Protein AF-A0A257MV46-F1 (afdb_monomer)

Sequence (179 aa):
MERYAEFDLKDLIAPILFENANCFIQFIHEFADHFHHAKEEDILFRYLEIPGVLTHCNPVPQMLFEHSKAREFVRNMENAIQAKKINELTANAGQYARLLKEHIYKEDNILYPMAERGLSDEAKSSLLKEYIETDNRLNSHAIWLKYEILCIELEQQLNVQKETVAKSGYETRVIHKKG

Nearest PDB structures (foldseek):
  4whe-assembly1_A  TM=4.456E-01  e=2.134E+00  Escherichia coli K-12
  6zvr-assembly1_C  TM=3.669E-01  e=1.810E+00  Nostoc punctiforme
  5xnl-assembly1_q  TM=4.427E-01  e=2.383E+00  Pisum sativum
  3mtt-assembly1_A  TM=3.163E-01  e=5.746E+00  Homo sapiens

Mean predicted aligned error: 8.46 Å

Solvent-accessible surface area (backbone atoms only — not comparable to full-atom values): 10229 Å² total; per-residue (Å²): 141,79,89,76,76,87,66,87,47,72,80,69,45,49,60,56,47,62,75,43,42,65,61,54,51,50,46,42,51,54,48,50,43,65,48,48,43,41,50,39,64,74,43,51,48,58,61,49,68,40,90,72,30,54,78,89,61,77,64,62,69,60,51,55,50,48,53,54,51,45,55,49,28,51,56,49,28,55,52,17,59,77,69,69,34,62,69,53,26,54,51,29,51,52,52,38,54,54,50,50,55,58,46,52,51,41,39,70,72,44,53,51,55,44,48,67,70,32,50,52,74,69,53,50,55,51,50,51,51,53,50,52,53,47,36,61,75,67,40,42,70,60,55,51,53,54,50,55,51,50,50,54,53,51,52,51,53,53,50,54,50,53,53,51,50,66,73,67,66,75,76,81,80,79,81,75,85,80,131

Foldseek 3Di:
DDDDDPDPCLPPVLVVCLVCVVVVLVLCVQPVPVQVVCLCVVFVVVLCPPPQLQDPDDCVVVLVVLSVVLVVLSVQLVVCSVVVPSVSNVVSVVVNVVSVVVNVCCVVPPRVVSSVVRDDPVSVVVSVVVSVVSCVVSVVVVSVVVVVVVVVVSVVVVVVSVVVVVVVPPDDPPPPPDD

pLDDT: mean 84.31, std 19.72, range [28.86, 98.5]

Radius of gyration: 20.43 Å; Cα contacts (8 Å, |Δi|>4): 95; chains: 1; bounding box: 42×47×62 Å

Secondary structure (DSSP, 8-state):
---------HHHHHHHHHHHHHHHHHHIIIIIIIIIIHHIIIIIHHHHTSTTTS-S---HHHHHHHHHHHHHHHHHHHHHHHTT-HHHHHHHHHHHHHHHHHHHHHIIIIIHHHHHHHS-HHHHHHHHHHHHHHHHHTTHHHHHHHHHHHHHHHHHHHHHHHHHHHHTT----------

Structure (mmCIF, N/CA/C/O backbone):
data_AF-A0A257MV46-F1
#
_entry.id   AF-A0A257MV46-F1
#
loop_
_atom_site.group_PDB
_atom_site.id
_atom_site.type_symbol
_atom_site.label_atom_id
_atom_site.label_alt_id
_atom_site.label_comp_id
_atom_site.label_asym_id
_atom_site.label_entity_id
_atom_site.label_seq_id
_atom_site.pdbx_PDB_ins_code
_atom_site.Cartn_x
_atom_site.Cartn_y
_atom_site.Cartn_z
_atom_site.occupancy
_atom_site.B_iso_or_equiv
_atom_site.auth_seq_id
_atom_site.auth_comp_id
_atom_site.auth_asym_id
_atom_site.auth_atom_id
_atom_site.pdbx_PDB_model_num
ATOM 1 N N . MET A 1 1 ? 14.361 -16.631 19.676 1.00 31.27 1 MET A N 1
ATOM 2 C CA . MET A 1 1 ? 14.127 -15.648 20.755 1.00 31.27 1 MET A CA 1
ATOM 3 C C . MET A 1 1 ? 13.142 -14.624 20.213 1.00 31.27 1 MET A C 1
ATOM 5 O O . MET A 1 1 ? 13.524 -13.515 19.887 1.00 31.27 1 MET A O 1
ATOM 9 N N . GLU A 1 2 ? 11.886 -15.029 20.052 1.00 32.69 2 GLU A N 1
ATOM 10 C CA . GLU A 1 2 ? 10.785 -14.139 19.679 1.00 32.69 2 GLU A CA 1
ATOM 11 C C . GLU A 1 2 ? 9.881 -14.070 20.905 1.00 32.69 2 GLU A C 1
ATOM 13 O O . GLU A 1 2 ? 9.255 -15.057 21.286 1.00 32.69 2 GLU A O 1
ATOM 18 N N . ARG A 1 3 ? 9.914 -12.942 21.616 1.00 28.86 3 ARG A N 1
ATOM 19 C CA . ARG A 1 3 ? 9.023 -12.708 22.752 1.00 28.86 3 ARG A CA 1
ATOM 20 C C . ARG A 1 3 ? 7.720 -12.132 22.215 1.00 28.86 3 ARG A C 1
ATOM 22 O O . ARG A 1 3 ? 7.532 -10.922 22.225 1.00 28.86 3 ARG A O 1
ATOM 29 N N . TYR A 1 4 ? 6.827 -13.000 21.759 1.00 34.06 4 TYR A N 1
ATOM 30 C CA . TYR A 1 4 ? 5.419 -12.639 21.671 1.00 34.06 4 TYR A CA 1
ATOM 31 C C . TYR A 1 4 ? 4.846 -12.749 23.080 1.00 34.06 4 TYR A C 1
ATOM 33 O O . TYR A 1 4 ? 4.703 -13.842 23.624 1.00 34.06 4 TYR A O 1
ATOM 41 N N . ALA A 1 5 ? 4.583 -11.607 23.708 1.00 35.69 5 ALA A N 1
ATOM 42 C CA . ALA A 1 5 ? 3.654 -11.591 24.820 1.00 35.69 5 ALA A CA 1
ATOM 43 C C . ALA A 1 5 ? 2.278 -11.921 24.226 1.00 35.69 5 ALA A C 1
ATOM 45 O O . ALA A 1 5 ? 1.753 -11.138 23.434 1.00 35.69 5 ALA A O 1
ATOM 46 N N . GLU A 1 6 ? 1.719 -13.085 24.564 1.00 37.91 6 GLU A N 1
ATOM 47 C CA . GLU A 1 6 ? 0.282 -13.341 24.428 1.00 37.91 6 GLU A CA 1
ATOM 48 C C . GLU A 1 6 ? -0.439 -12.361 25.367 1.00 37.91 6 GLU A C 1
ATOM 50 O O . GLU A 1 6 ? -0.794 -12.688 26.496 1.00 37.91 6 GLU A O 1
ATOM 55 N N . PHE A 1 7 ? -0.578 -11.106 24.938 1.00 41.41 7 PHE A N 1
ATOM 56 C CA . PHE A 1 7 ? -1.592 -10.231 25.493 1.00 41.41 7 PHE A CA 1
ATOM 57 C C . PHE A 1 7 ? -2.922 -10.672 24.882 1.00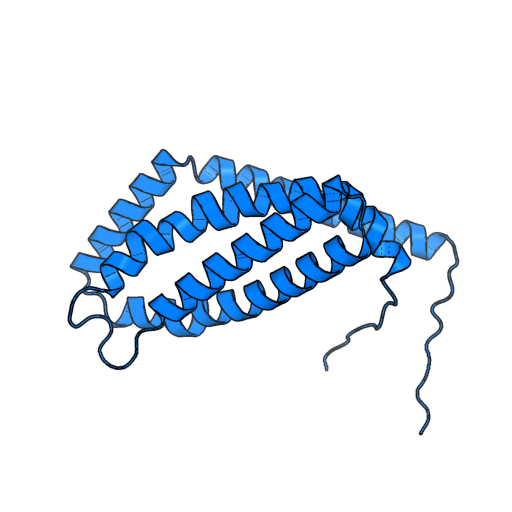 41.41 7 PHE A C 1
ATOM 59 O O . PHE A 1 7 ? -3.086 -10.675 23.660 1.00 41.41 7 PHE A O 1
ATOM 66 N N . ASP A 1 8 ? -3.881 -11.021 25.732 1.00 40.22 8 ASP A N 1
ATOM 67 C CA . ASP A 1 8 ? -5.280 -11.155 25.342 1.00 40.22 8 ASP A CA 1
ATOM 68 C C . ASP A 1 8 ? -5.837 -9.745 25.049 1.00 40.22 8 ASP A C 1
ATOM 70 O O . ASP A 1 8 ? -6.398 -9.068 25.906 1.00 40.22 8 ASP A O 1
ATOM 74 N N . LEU A 1 9 ? -5.536 -9.231 23.849 1.00 46.97 9 LEU A N 1
ATOM 75 C CA . LEU A 1 9 ? -5.794 -7.849 23.408 1.00 46.97 9 LEU A CA 1
ATOM 76 C C . LEU A 1 9 ? -7.215 -7.626 22.886 1.00 46.97 9 LEU A C 1
ATOM 78 O O . LEU A 1 9 ? -7.527 -6.511 22.462 1.00 46.97 9 LEU A O 1
ATOM 82 N N . LYS A 1 10 ? -8.069 -8.657 22.877 1.00 48.09 10 LYS A N 1
ATOM 83 C CA . LYS A 1 10 ? -9.392 -8.563 22.247 1.00 48.09 10 LYS A CA 1
ATOM 84 C C . LYS A 1 10 ? -10.257 -7.462 22.856 1.00 48.09 10 LYS A C 1
ATOM 86 O O . LYS A 1 10 ? -10.886 -6.732 22.098 1.00 48.09 10 LYS A O 1
ATOM 91 N N . ASP A 1 11 ? -10.210 -7.282 24.173 1.00 48.81 11 ASP A N 1
ATOM 92 C CA . ASP A 1 11 ? -11.099 -6.337 24.858 1.00 48.81 11 ASP A CA 1
ATOM 93 C C . ASP A 1 11 ? -10.487 -4.938 25.050 1.00 48.81 11 ASP A C 1
ATOM 95 O O . ASP A 1 11 ? -11.221 -3.959 25.167 1.00 48.81 11 ASP A O 1
ATOM 99 N N . LEU A 1 12 ? -9.153 -4.811 25.030 1.00 52.28 12 LEU A N 1
ATOM 100 C CA . LEU A 1 12 ? -8.459 -3.538 25.279 1.00 52.28 12 LEU A CA 1
ATOM 101 C C . LEU A 1 12 ? -8.094 -2.780 23.989 1.00 52.28 12 LEU A C 1
ATOM 103 O O . LEU A 1 12 ? -8.137 -1.553 23.967 1.00 52.28 12 LEU A O 1
ATOM 107 N N . ILE A 1 13 ? -7.754 -3.486 22.902 1.00 58.91 13 ILE A N 1
ATOM 108 C CA . ILE A 1 13 ? -7.424 -2.846 21.614 1.00 58.91 13 ILE A CA 1
ATOM 109 C C . ILE A 1 13 ? -8.679 -2.499 20.825 1.00 58.91 13 ILE A C 1
ATOM 111 O O . ILE A 1 13 ? -8.672 -1.513 20.099 1.00 58.91 13 ILE A O 1
ATOM 115 N N . ALA A 1 14 ? -9.755 -3.274 20.947 1.00 60.06 14 ALA A N 1
ATOM 116 C CA . ALA A 1 14 ? -10.957 -3.079 20.142 1.00 60.06 14 ALA A CA 1
ATOM 117 C C . ALA A 1 14 ? -11.565 -1.659 20.236 1.00 60.06 14 ALA A C 1
ATOM 119 O O . ALA A 1 14 ? -11.881 -1.106 19.181 1.00 60.06 14 ALA A O 1
ATOM 120 N N . PRO A 1 15 ? -11.680 -1.026 21.422 1.00 64.25 15 PRO A N 1
ATOM 121 C CA . PRO A 1 15 ? -12.155 0.355 21.531 1.00 64.25 15 PRO A CA 1
ATOM 122 C C . PRO A 1 15 ? -11.191 1.365 20.897 1.00 64.25 15 PRO A C 1
ATOM 124 O O . PRO A 1 15 ? -11.622 2.205 20.117 1.00 64.25 15 PRO A O 1
ATOM 127 N N . ILE A 1 16 ? -9.883 1.222 21.143 1.00 67.38 16 ILE A N 1
ATOM 128 C CA . ILE A 1 16 ? -8.838 2.098 20.580 1.00 67.38 16 ILE A CA 1
ATOM 129 C C . ILE A 1 16 ? -8.799 1.979 19.054 1.00 67.38 16 ILE A C 1
ATOM 131 O O . ILE A 1 16 ? -8.693 2.980 18.347 1.00 67.38 16 ILE A O 1
ATOM 135 N N . LEU A 1 17 ? -8.905 0.752 18.540 1.00 68.31 17 LEU A N 1
ATOM 136 C CA . LEU A 1 17 ? -8.990 0.481 17.114 1.00 68.31 17 LEU A CA 1
ATOM 137 C C . LEU A 1 17 ? -10.244 1.127 16.543 1.00 68.31 17 LEU A C 1
ATOM 139 O O . LEU A 1 17 ? -10.140 1.773 15.517 1.00 68.31 17 LEU A O 1
ATOM 143 N N . PHE A 1 18 ? -11.403 0.987 17.187 1.00 73.38 18 PHE A N 1
ATOM 144 C CA . PHE A 1 18 ? -12.648 1.582 16.703 1.00 73.38 18 PHE A CA 1
ATOM 145 C C . PHE A 1 18 ? -12.591 3.118 16.682 1.00 73.38 18 PHE A C 1
ATOM 147 O O . PHE A 1 18 ? -13.001 3.725 15.695 1.00 73.38 18 PHE A O 1
ATOM 154 N N . GLU A 1 19 ? -12.038 3.740 17.725 1.00 81.25 19 GLU A N 1
ATOM 155 C CA . GLU A 1 19 ? -11.857 5.196 17.821 1.00 81.25 19 GLU A CA 1
ATOM 156 C C . GLU A 1 19 ? -10.913 5.739 16.740 1.00 81.25 19 GLU A C 1
ATOM 158 O O . GLU A 1 19 ? -11.174 6.797 16.169 1.00 81.25 19 GLU A O 1
ATOM 163 N N . ASN A 1 20 ? -9.863 4.987 16.402 1.00 84.50 20 ASN A N 1
ATOM 164 C CA . ASN A 1 20 ? -8.842 5.404 15.438 1.00 84.50 20 ASN A CA 1
ATOM 165 C C . ASN A 1 20 ? -9.011 4.781 14.041 1.00 84.50 20 ASN A C 1
ATOM 167 O O . ASN A 1 20 ? -8.240 5.091 13.132 1.00 84.50 20 ASN A O 1
ATOM 171 N N . ALA A 1 21 ? -10.012 3.920 13.827 1.00 87.12 21 ALA A N 1
ATOM 172 C CA . ALA A 1 21 ? -10.165 3.157 12.585 1.00 87.12 21 ALA A CA 1
ATOM 173 C C . ALA A 1 21 ? -10.298 4.068 11.365 1.00 87.12 21 ALA A C 1
ATOM 175 O O . ALA A 1 21 ? -9.729 3.779 10.316 1.00 87.12 21 ALA A O 1
ATOM 176 N N . ASN A 1 22 ? -11.001 5.192 11.516 1.00 90.44 22 ASN A N 1
ATOM 177 C CA . ASN A 1 22 ? -11.146 6.176 10.447 1.00 90.44 22 ASN A CA 1
ATOM 178 C C . ASN A 1 22 ? -9.802 6.808 10.064 1.00 90.44 22 ASN A C 1
ATOM 180 O O . ASN A 1 22 ? -9.540 6.972 8.877 1.00 90.44 22 ASN A O 1
ATOM 184 N N . CYS A 1 23 ? -8.929 7.103 11.033 1.00 90.75 23 CYS A N 1
ATOM 185 C CA . CYS A 1 23 ? -7.589 7.629 10.762 1.00 90.75 23 CYS A CA 1
ATOM 186 C C . CYS A 1 23 ? -6.737 6.606 9.999 1.00 90.75 23 CYS A C 1
ATOM 188 O O . CYS A 1 23 ? -6.072 6.962 9.028 1.00 90.75 23 CYS A O 1
ATOM 190 N N . PHE A 1 24 ? -6.801 5.325 10.382 1.00 89.31 24 PHE A N 1
ATOM 191 C CA . PHE A 1 24 ? -6.102 4.256 9.664 1.00 89.31 24 PHE A CA 1
ATOM 192 C C . PHE A 1 24 ? -6.634 4.062 8.243 1.00 89.31 24 PHE A C 1
ATOM 194 O O . PHE A 1 24 ? -5.850 3.958 7.307 1.00 89.31 24 PHE A O 1
ATOM 201 N N . ILE A 1 25 ? -7.954 4.040 8.059 1.00 94.00 25 ILE A N 1
ATOM 202 C CA . ILE A 1 25 ? -8.566 3.921 6.730 1.00 94.00 25 ILE A CA 1
ATOM 203 C C . ILE A 1 25 ? -8.188 5.117 5.856 1.00 94.00 25 ILE A C 1
ATOM 205 O O . ILE A 1 25 ? -7.834 4.932 4.694 1.00 94.00 25 ILE A O 1
ATOM 209 N N . GLN A 1 26 ? -8.190 6.328 6.415 1.00 94.81 26 GLN A N 1
ATOM 210 C CA . GLN A 1 26 ? -7.757 7.523 5.699 1.00 94.81 26 GLN A CA 1
ATOM 211 C C . GLN A 1 26 ? -6.285 7.428 5.272 1.00 94.81 26 GLN A C 1
ATOM 213 O O . GLN A 1 26 ? -5.978 7.721 4.118 1.00 94.81 26 GLN A O 1
ATOM 218 N N . PHE A 1 27 ? -5.399 6.959 6.157 1.00 94.31 27 PHE A N 1
ATOM 219 C CA . PHE A 1 27 ? -4.005 6.672 5.808 1.00 94.31 27 PHE A CA 1
ATOM 220 C C . PHE A 1 27 ? -3.894 5.689 4.646 1.00 94.31 27 PHE A C 1
ATOM 222 O O . PHE A 1 27 ? -3.148 5.939 3.703 1.00 94.31 27 PHE A O 1
ATOM 229 N N . ILE A 1 28 ? -4.655 4.597 4.678 1.00 94.69 28 ILE A N 1
ATOM 230 C CA . ILE A 1 28 ? -4.604 3.594 3.615 1.00 94.69 28 ILE A CA 1
ATOM 231 C C . ILE A 1 28 ? -5.057 4.196 2.279 1.00 94.69 28 ILE A C 1
ATOM 233 O O . ILE A 1 28 ? -4.372 4.014 1.278 1.00 94.69 28 ILE A O 1
ATOM 237 N N . HIS A 1 29 ? -6.157 4.952 2.260 1.00 94.88 29 HIS A N 1
ATOM 238 C CA . HIS A 1 29 ? -6.648 5.590 1.034 1.00 94.88 29 HIS A CA 1
ATOM 239 C C . HIS A 1 29 ? -5.662 6.599 0.455 1.00 94.88 29 HIS A C 1
ATOM 241 O O . HIS A 1 29 ? -5.386 6.577 -0.741 1.00 94.88 29 HIS A O 1
ATOM 247 N N . GLU A 1 30 ? -5.144 7.503 1.283 1.00 94.31 30 GLU A N 1
ATOM 248 C CA . GLU A 1 30 ? -4.332 8.613 0.786 1.00 94.31 30 GLU A CA 1
ATOM 249 C C . GLU A 1 30 ? -2.868 8.222 0.561 1.00 94.31 30 GLU A C 1
ATOM 251 O O . GLU A 1 30 ? -2.286 8.607 -0.450 1.00 94.31 30 GLU A O 1
ATOM 256 N N . PHE A 1 31 ? -2.262 7.482 1.494 1.00 93.56 31 PHE A N 1
ATOM 257 C CA . PHE A 1 31 ? -0.843 7.137 1.437 1.00 93.56 31 PHE A CA 1
ATOM 258 C C . PHE A 1 31 ? -0.604 5.828 0.689 1.00 93.56 31 PHE A C 1
ATOM 260 O O . PHE A 1 31 ? 0.132 5.813 -0.294 1.00 93.56 31 PHE A O 1
ATOM 267 N N . ALA A 1 32 ? -1.199 4.726 1.151 1.00 93.12 32 ALA A N 1
ATOM 268 C CA . ALA A 1 32 ? -0.899 3.411 0.588 1.00 93.12 32 ALA A CA 1
ATOM 269 C C . ALA A 1 32 ? -1.472 3.269 -0.830 1.00 93.12 32 ALA A C 1
ATOM 271 O O . ALA A 1 32 ? -0.761 2.849 -1.735 1.00 93.12 32 ALA A O 1
ATOM 272 N N . ASP A 1 33 ? -2.724 3.675 -1.047 1.00 93.06 33 ASP A N 1
ATOM 273 C CA . ASP A 1 33 ? -3.385 3.485 -2.337 1.00 93.06 33 ASP A CA 1
ATOM 274 C C . ASP A 1 33 ? -3.129 4.647 -3.306 1.00 93.06 33 ASP A C 1
ATOM 276 O O . ASP A 1 33 ? -2.449 4.482 -4.318 1.00 93.06 33 ASP A O 1
ATOM 280 N N . HIS A 1 34 ? -3.622 5.850 -2.999 1.00 91.81 34 HIS A N 1
ATOM 281 C CA . HIS A 1 34 ? -3.562 6.967 -3.947 1.00 91.81 34 HIS A CA 1
ATOM 282 C C . HIS A 1 34 ? -2.139 7.462 -4.239 1.00 91.81 34 HIS A C 1
ATOM 284 O O . HIS A 1 34 ? -1.878 7.967 -5.331 1.00 91.81 34 HIS A O 1
ATOM 290 N N . PHE A 1 35 ? -1.228 7.348 -3.272 1.00 92.50 35 PHE A N 1
ATOM 291 C CA . PHE A 1 35 ? 0.146 7.813 -3.416 1.00 92.50 35 PHE A CA 1
ATOM 292 C C . PHE A 1 35 ? 1.121 6.683 -3.767 1.00 92.50 35 PHE A C 1
ATOM 294 O O . PHE A 1 35 ? 1.784 6.756 -4.801 1.00 92.50 35 PHE A O 1
ATOM 301 N N . HIS A 1 36 ? 1.223 5.644 -2.937 1.00 93.44 36 HIS A N 1
ATOM 302 C CA . HIS A 1 36 ? 2.215 4.585 -3.116 1.00 93.44 36 HIS A CA 1
ATOM 303 C C . HIS A 1 36 ? 1.855 3.629 -4.266 1.00 93.44 36 HIS A C 1
ATOM 305 O O . HIS A 1 36 ? 2.623 3.559 -5.229 1.00 93.44 36 HIS A O 1
ATOM 311 N N . HIS A 1 37 ? 0.677 2.988 -4.253 1.00 94.69 37 HIS A N 1
ATOM 312 C CA . HIS A 1 37 ? 0.286 2.089 -5.348 1.00 94.69 37 HIS A CA 1
ATOM 313 C C . HIS A 1 37 ? 0.183 2.816 -6.693 1.00 94.69 37 HIS A C 1
ATOM 315 O O . HIS A 1 37 ? 0.472 2.208 -7.713 1.00 94.69 37 HIS A O 1
ATOM 321 N N . ALA A 1 38 ? -0.162 4.110 -6.740 1.00 91.94 38 ALA A N 1
ATOM 322 C CA . ALA A 1 38 ? -0.146 4.864 -8.000 1.00 91.94 38 ALA A CA 1
ATOM 323 C C . ALA A 1 38 ? 1.253 4.898 -8.645 1.00 91.94 38 ALA A C 1
ATOM 325 O O . ALA A 1 38 ? 1.387 4.758 -9.859 1.00 91.94 38 ALA A O 1
ATOM 326 N N . LYS A 1 39 ? 2.325 5.031 -7.851 1.00 95.44 39 LYS A N 1
ATOM 327 C CA . LYS A 1 39 ? 3.701 4.971 -8.376 1.00 95.44 39 LYS A CA 1
ATOM 328 C C . LYS A 1 39 ? 4.046 3.573 -8.879 1.00 95.44 39 LYS A C 1
ATOM 330 O O . LYS A 1 39 ? 4.755 3.436 -9.873 1.00 95.44 39 LYS A O 1
ATOM 335 N N . GLU A 1 40 ? 3.541 2.538 -8.227 1.00 97.38 40 GLU A N 1
ATOM 336 C CA . GLU A 1 40 ? 3.777 1.171 -8.673 1.00 97.38 40 GLU A CA 1
ATOM 337 C C . GLU A 1 40 ? 2.955 0.804 -9.913 1.00 97.38 40 GLU A C 1
ATOM 339 O O . GLU A 1 40 ? 3.525 0.471 -10.950 1.00 97.38 40 GLU A O 1
ATOM 344 N N . GLU A 1 41 ? 1.629 0.908 -9.833 1.00 97.56 41 GLU A N 1
ATOM 345 C CA . GLU A 1 41 ? 0.686 0.486 -10.869 1.00 97.56 41 GLU A CA 1
ATOM 346 C C . GLU A 1 41 ? 0.793 1.339 -12.140 1.00 97.56 41 GLU A C 1
ATOM 348 O O . GLU A 1 41 ? 0.878 0.785 -13.237 1.00 97.56 41 GLU A O 1
ATOM 353 N N . ASP A 1 42 ? 0.848 2.671 -12.018 1.00 95.88 42 ASP A N 1
ATOM 354 C CA . ASP A 1 42 ? 0.815 3.557 -13.191 1.00 95.88 42 ASP A CA 1
ATOM 355 C C . ASP A 1 42 ? 2.196 3.731 -13.840 1.00 95.88 42 ASP A C 1
ATOM 357 O O . ASP A 1 42 ? 2.302 4.105 -15.018 1.00 95.88 42 ASP A O 1
ATOM 361 N N . ILE A 1 43 ? 3.273 3.495 -13.082 1.00 97.81 43 ILE A N 1
ATOM 362 C CA . ILE A 1 43 ? 4.645 3.782 -13.512 1.00 97.81 43 ILE A CA 1
ATOM 363 C C . ILE A 1 43 ? 5.496 2.516 -13.479 1.00 97.81 43 ILE A C 1
ATOM 365 O O . ILE A 1 43 ? 5.802 1.991 -14.549 1.00 97.81 43 ILE A O 1
ATOM 369 N N . LEU A 1 44 ? 5.881 2.001 -12.306 1.00 98.12 44 LEU A N 1
ATOM 370 C CA . LEU A 1 44 ? 6.834 0.885 -12.213 1.00 98.12 44 LEU A CA 1
ATOM 371 C C . LEU A 1 44 ? 6.398 -0.330 -13.034 1.00 98.12 44 LEU A C 1
ATOM 373 O O . LEU A 1 44 ? 7.186 -0.851 -13.821 1.00 98.12 44 LEU A O 1
ATOM 377 N N . PHE A 1 45 ? 5.150 -0.771 -12.883 1.00 98.06 45 PHE A N 1
ATOM 378 C CA . PHE A 1 45 ? 4.650 -1.982 -13.528 1.00 98.06 45 PHE A CA 1
ATOM 379 C C . PHE A 1 45 ? 4.662 -1.850 -15.050 1.00 98.06 45 PHE A C 1
ATOM 381 O O . PHE A 1 45 ? 5.092 -2.776 -15.732 1.00 98.06 45 PHE A O 1
ATOM 388 N N . ARG A 1 46 ? 4.351 -0.667 -15.585 1.00 96.81 46 ARG A N 1
ATOM 389 C CA . ARG A 1 46 ? 4.467 -0.377 -17.021 1.00 96.81 46 ARG A CA 1
ATOM 390 C C . ARG A 1 46 ? 5.908 -0.504 -17.533 1.00 96.81 46 ARG A C 1
ATOM 392 O O . ARG A 1 46 ? 6.115 -0.999 -18.638 1.00 96.81 46 ARG A O 1
ATOM 399 N N . TYR A 1 47 ? 6.908 -0.096 -16.748 1.00 97.81 47 TYR A N 1
ATOM 400 C CA . TYR A 1 47 ? 8.320 -0.318 -17.093 1.00 97.81 47 TYR A CA 1
ATOM 401 C C . TYR A 1 47 ? 8.718 -1.796 -16.989 1.00 97.81 47 TYR A C 1
ATOM 403 O O . TYR A 1 47 ? 9.499 -2.284 -17.806 1.00 97.81 47 TYR A O 1
ATOM 411 N N . LEU A 1 48 ? 8.174 -2.524 -16.014 1.00 97.06 48 LEU A N 1
ATOM 412 C CA . LEU A 1 48 ? 8.434 -3.954 -15.833 1.00 97.06 48 LEU A CA 1
ATOM 413 C C . LEU A 1 48 ? 7.807 -4.834 -16.922 1.00 97.06 48 LEU A C 1
ATOM 415 O O . LEU A 1 48 ? 8.326 -5.910 -17.216 1.00 97.06 48 LEU A O 1
ATOM 419 N N . GLU A 1 49 ? 6.724 -4.378 -17.545 1.00 94.50 49 GLU A N 1
ATOM 420 C CA . GLU A 1 49 ? 6.054 -5.072 -18.649 1.00 94.50 49 GLU A CA 1
ATOM 421 C C . GLU A 1 49 ? 6.784 -4.948 -19.997 1.00 94.50 49 GLU A C 1
ATOM 423 O O . GLU A 1 49 ? 6.429 -5.638 -20.957 1.00 94.50 49 GLU A O 1
ATOM 428 N N . ILE A 1 50 ? 7.829 -4.115 -20.089 1.00 94.44 50 ILE A N 1
ATOM 429 C CA . ILE A 1 50 ? 8.640 -3.996 -21.304 1.00 94.44 50 ILE A CA 1
ATOM 430 C C . ILE A 1 50 ? 9.273 -5.365 -21.637 1.00 94.44 50 ILE A C 1
ATOM 432 O O . ILE A 1 50 ? 9.905 -5.987 -20.771 1.00 94.44 50 ILE A O 1
ATOM 436 N N . PRO A 1 51 ? 9.164 -5.848 -22.894 1.00 92.75 51 PRO A N 1
ATOM 437 C CA . PRO A 1 51 ? 9.747 -7.124 -23.292 1.00 92.75 51 PRO A CA 1
ATOM 438 C C . PRO A 1 51 ? 11.241 -7.204 -22.970 1.00 92.75 51 PRO A C 1
ATOM 440 O O . PRO A 1 51 ? 12.028 -6.364 -23.400 1.00 92.75 51 PRO A O 1
ATOM 443 N N . GLY A 1 52 ? 11.631 -8.245 -22.236 1.00 91.06 52 GLY A N 1
ATOM 444 C CA . GLY A 1 52 ? 13.022 -8.480 -21.846 1.00 91.06 52 GLY A CA 1
ATOM 445 C C . GLY A 1 52 ? 13.417 -7.945 -20.467 1.00 91.06 52 GLY A C 1
ATOM 446 O O . GLY A 1 52 ? 14.503 -8.288 -20.013 1.00 91.06 52 GLY A O 1
ATOM 447 N N . VAL A 1 53 ? 12.554 -7.190 -19.772 1.00 93.50 53 VAL A N 1
ATOM 448 C CA . VAL A 1 53 ? 12.813 -6.758 -18.382 1.00 93.50 53 VAL A CA 1
ATOM 449 C C . VAL A 1 53 ? 12.568 -7.908 -17.401 1.00 93.50 53 VAL A C 1
ATOM 451 O O . VAL A 1 53 ? 13.443 -8.267 -16.614 1.00 93.50 53 VAL A O 1
ATOM 454 N N . LEU A 1 54 ? 11.396 -8.543 -17.482 1.00 93.31 54 LEU A N 1
ATOM 455 C CA . LEU A 1 54 ? 11.024 -9.705 -16.670 1.00 93.31 54 LEU A CA 1
ATOM 456 C C . LEU A 1 54 ? 11.123 -10.996 -17.503 1.00 93.31 54 LEU A C 1
ATOM 458 O O . LEU A 1 54 ? 10.171 -11.401 -18.165 1.00 93.31 54 LEU A O 1
ATOM 462 N N . THR A 1 55 ? 12.293 -11.642 -17.508 1.00 80.50 55 THR A N 1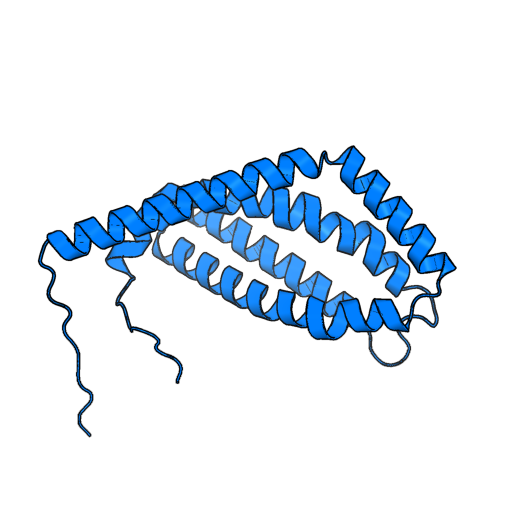
ATOM 463 C CA . THR A 1 55 ? 12.598 -12.755 -18.437 1.00 80.50 55 THR A CA 1
ATOM 464 C C . THR A 1 55 ? 12.251 -14.157 -17.929 1.00 80.50 55 THR A C 1
ATOM 466 O O . THR A 1 55 ? 11.989 -15.044 -18.738 1.00 80.50 55 THR A O 1
ATOM 469 N N . HIS A 1 56 ? 12.256 -14.386 -16.612 1.00 79.38 56 HIS A N 1
ATOM 470 C CA . HIS A 1 56 ? 12.073 -15.725 -16.022 1.00 79.38 56 HIS A CA 1
ATOM 471 C C . HIS A 1 56 ? 10.760 -15.893 -15.256 1.00 79.38 56 HIS A C 1
ATOM 473 O O . HIS A 1 56 ? 10.156 -16.963 -15.279 1.00 79.38 56 HIS A O 1
ATOM 479 N N . CYS A 1 57 ? 10.320 -14.848 -14.565 1.00 88.50 57 CYS A N 1
ATOM 480 C CA . CYS A 1 57 ? 9.065 -14.814 -13.832 1.00 88.50 57 CYS A CA 1
ATOM 481 C C . CYS A 1 57 ? 8.512 -13.389 -13.852 1.00 88.50 57 CYS A C 1
ATOM 483 O O . CYS A 1 57 ? 9.265 -12.433 -14.033 1.00 88.50 57 CYS A O 1
ATOM 485 N N . ASN A 1 58 ? 7.198 -13.258 -13.674 1.00 93.69 58 ASN A N 1
ATOM 486 C CA . ASN A 1 58 ? 6.530 -11.966 -13.600 1.00 93.69 58 ASN A CA 1
ATOM 487 C C . ASN A 1 58 ? 5.745 -11.860 -12.279 1.00 93.69 58 ASN A C 1
ATOM 489 O O . ASN A 1 58 ? 4.713 -12.522 -12.154 1.00 93.69 58 ASN A O 1
ATOM 493 N N . PRO A 1 59 ? 6.220 -11.069 -11.296 1.00 95.44 59 PRO A N 1
ATOM 494 C CA . PRO A 1 59 ? 5.512 -10.874 -10.033 1.00 95.44 59 PRO A CA 1
ATOM 495 C C . PRO A 1 59 ? 4.328 -9.896 -10.137 1.00 95.44 59 PRO A C 1
ATOM 497 O O . PRO A 1 59 ? 3.463 -9.930 -9.266 1.00 95.44 59 PRO A O 1
ATOM 500 N N . VAL A 1 60 ? 4.242 -9.066 -11.187 1.00 97.25 60 VAL A N 1
ATOM 501 C CA . VAL A 1 60 ? 3.252 -7.975 -11.308 1.00 97.25 60 VAL A CA 1
ATOM 502 C C . VAL A 1 60 ? 1.799 -8.448 -11.132 1.00 97.25 60 VAL A C 1
ATOM 504 O O . VAL A 1 60 ? 1.083 -7.833 -10.341 1.00 97.25 60 VAL A O 1
ATOM 507 N N . PRO A 1 61 ? 1.336 -9.562 -11.744 1.00 97.50 61 PRO A N 1
ATOM 508 C CA . PRO A 1 61 ? -0.035 -10.032 -11.535 1.00 97.50 61 PRO A CA 1
ATOM 509 C C . PRO A 1 61 ? -0.354 -10.374 -10.074 1.00 97.50 61 PRO A C 1
ATOM 511 O O . PRO A 1 61 ? -1.475 -10.152 -9.621 1.00 97.50 61 PRO A O 1
ATOM 514 N N . GLN A 1 62 ? 0.625 -10.901 -9.327 1.00 97.69 62 GLN A N 1
ATOM 515 C CA . GLN A 1 62 ? 0.456 -11.192 -7.903 1.00 97.69 62 GLN A CA 1
ATOM 516 C C . GLN A 1 62 ? 0.388 -9.897 -7.085 1.00 97.69 62 GLN A C 1
ATOM 518 O O . GLN A 1 62 ? -0.455 -9.805 -6.197 1.00 97.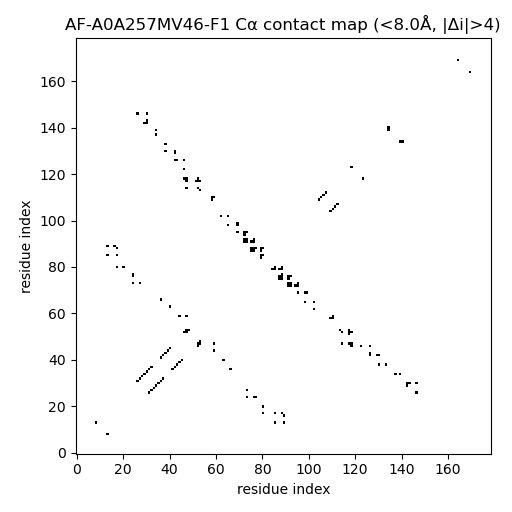69 62 GLN A O 1
ATOM 523 N N . MET A 1 63 ? 1.221 -8.900 -7.403 1.00 98.25 63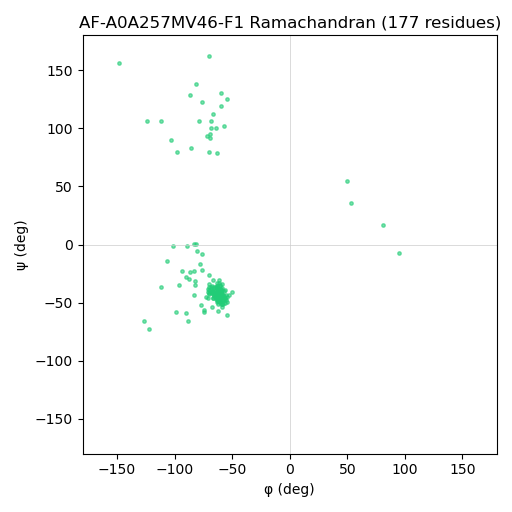 MET A N 1
ATOM 524 C CA . MET A 1 63 ? 1.193 -7.594 -6.729 1.00 98.25 63 MET A CA 1
ATOM 525 C C . MET A 1 63 ? -0.170 -6.913 -6.914 1.00 98.25 63 MET A C 1
ATOM 527 O O . MET A 1 63 ? -0.834 -6.579 -5.938 1.00 98.25 63 MET A O 1
ATOM 531 N N . LEU A 1 64 ? -0.668 -6.849 -8.155 1.00 98.38 64 LEU A N 1
ATOM 532 C CA . LEU A 1 64 ? -1.987 -6.285 -8.478 1.00 98.38 64 LEU A CA 1
ATOM 533 C C . LEU A 1 64 ? -3.147 -7.027 -7.797 1.00 98.38 64 LEU A C 1
ATOM 535 O O . LEU A 1 64 ? -4.127 -6.412 -7.353 1.00 98.38 64 LEU A O 1
ATOM 539 N N . PHE A 1 65 ? -3.054 -8.357 -7.709 1.00 98.50 65 PHE A N 1
ATOM 540 C CA . PHE A 1 65 ? -4.026 -9.155 -6.966 1.00 98.50 65 PHE A CA 1
ATOM 541 C C . PHE A 1 65 ? -4.041 -8.757 -5.487 1.00 98.50 65 PHE A C 1
ATOM 543 O O . PHE A 1 65 ? -5.115 -8.565 -4.914 1.00 98.50 65 PHE A O 1
ATOM 550 N N . GLU A 1 66 ? -2.869 -8.589 -4.877 1.00 98.50 66 GLU A N 1
ATOM 551 C CA . GLU A 1 66 ? -2.737 -8.203 -3.473 1.00 98.50 66 GLU A CA 1
ATOM 552 C C . GLU A 1 66 ? -3.214 -6.774 -3.217 1.00 98.50 66 GLU A C 1
ATOM 554 O O . GLU A 1 66 ? -3.965 -6.582 -2.263 1.00 98.50 66 GLU A O 1
ATOM 559 N N . HIS A 1 67 ? -2.930 -5.811 -4.101 1.00 98.38 67 HIS A N 1
ATOM 560 C CA . HIS A 1 67 ? -3.498 -4.456 -4.010 1.00 98.38 67 HIS A CA 1
ATOM 561 C C . HIS A 1 67 ? -5.031 -4.507 -4.030 1.00 98.38 67 HIS A C 1
ATOM 563 O O . HIS A 1 67 ? -5.714 -3.909 -3.194 1.00 98.38 67 HIS A O 1
ATOM 569 N N . SER A 1 68 ? -5.604 -5.300 -4.940 1.00 98.38 68 SER A N 1
ATOM 570 C CA . SER A 1 68 ? -7.057 -5.482 -5.041 1.00 98.38 68 SER A CA 1
ATOM 571 C C . SER A 1 68 ? -7.654 -6.112 -3.776 1.00 98.38 68 SER A C 1
ATOM 573 O O . SER A 1 68 ? -8.714 -5.684 -3.305 1.00 98.38 68 SER A O 1
ATOM 575 N N . LYS A 1 69 ? -6.958 -7.097 -3.195 1.00 98.44 69 LYS A N 1
ATOM 576 C CA . LYS A 1 69 ? -7.324 -7.753 -1.932 1.00 98.44 69 LYS A CA 1
ATOM 577 C C . LYS A 1 69 ? -7.211 -6.800 -0.738 1.00 98.44 69 LYS A C 1
ATOM 579 O O . LYS A 1 69 ? -8.085 -6.802 0.127 1.00 98.44 69 LYS A O 1
ATOM 584 N N . ALA A 1 70 ? -6.183 -5.956 -0.705 1.00 97.88 70 ALA A N 1
ATOM 585 C CA . ALA A 1 70 ? -5.996 -4.926 0.311 1.00 97.88 70 ALA A CA 1
ATOM 586 C C . ALA A 1 70 ? -7.162 -3.924 0.285 1.00 97.88 70 ALA A C 1
ATOM 588 O O . ALA A 1 70 ? -7.805 -3.704 1.313 1.00 97.88 70 ALA A O 1
ATOM 589 N N . ARG A 1 71 ? -7.531 -3.424 -0.906 1.00 98.31 71 ARG A N 1
ATOM 590 C CA . ARG A 1 71 ? -8.703 -2.550 -1.108 1.00 98.31 71 ARG A CA 1
ATOM 591 C C . ARG A 1 71 ? -10.016 -3.212 -0.671 1.00 98.31 71 ARG A C 1
ATOM 593 O O . ARG A 1 71 ? -10.915 -2.536 -0.176 1.00 98.31 71 ARG A O 1
ATOM 600 N N . GLU A 1 72 ? -10.156 -4.529 -0.839 1.00 98.44 72 GLU A N 1
ATOM 601 C CA . GLU A 1 72 ? -11.318 -5.284 -0.342 1.00 98.44 72 GLU A CA 1
ATOM 602 C C . GLU A 1 72 ? -11.408 -5.254 1.188 1.00 98.44 72 GLU A C 1
ATOM 604 O O . GLU A 1 72 ? -12.475 -4.957 1.727 1.00 98.44 72 GLU A O 1
ATOM 609 N N . PHE A 1 73 ? -10.298 -5.498 1.891 1.00 98.06 73 PHE A N 1
ATOM 610 C CA . PHE A 1 73 ? -10.280 -5.414 3.352 1.00 98.06 73 PHE A CA 1
ATOM 611 C C . PHE A 1 73 ? -10.618 -4.007 3.849 1.00 98.06 73 PHE A C 1
ATOM 613 O O . PHE A 1 73 ? -11.377 -3.885 4.807 1.00 98.06 73 PHE A O 1
ATOM 620 N N . VAL A 1 74 ? -10.133 -2.958 3.177 1.00 97.31 74 VAL A N 1
ATOM 621 C CA . VAL A 1 74 ? -10.467 -1.562 3.512 1.00 97.31 74 VAL A CA 1
ATOM 622 C C . VAL A 1 74 ? -11.968 -1.310 3.404 1.00 97.31 74 VAL A C 1
ATOM 624 O O . VAL A 1 74 ? -12.575 -0.882 4.384 1.00 97.31 74 VAL A O 1
ATOM 627 N N . ARG A 1 75 ? -12.598 -1.680 2.280 1.00 98.31 75 ARG A N 1
ATOM 628 C CA . ARG A 1 75 ? -14.059 -1.553 2.112 1.00 98.31 75 ARG A CA 1
ATOM 629 C C . ARG A 1 75 ? -14.836 -2.304 3.192 1.00 98.31 75 ARG A C 1
ATOM 631 O O . ARG A 1 75 ? -15.848 -1.825 3.699 1.00 98.31 75 ARG A O 1
ATOM 638 N N . ASN A 1 76 ? -14.368 -3.490 3.570 1.00 97.69 76 ASN A N 1
ATOM 639 C CA . ASN A 1 76 ? -15.001 -4.262 4.634 1.00 97.69 76 ASN A CA 1
ATOM 640 C C . ASN A 1 76 ? -14.836 -3.598 6.011 1.00 97.69 76 ASN A C 1
ATOM 642 O O . ASN A 1 76 ? -15.775 -3.631 6.806 1.00 97.69 76 ASN A O 1
ATOM 646 N N . MET A 1 77 ? -13.687 -2.971 6.294 1.00 95.75 77 MET A N 1
ATOM 647 C CA . MET A 1 77 ? -13.489 -2.185 7.518 1.00 95.75 77 MET A CA 1
ATOM 648 C C . MET A 1 77 ? -14.435 -0.980 7.570 1.00 95.75 77 MET A C 1
ATOM 650 O O . MET A 1 77 ? -15.072 -0.763 8.599 1.00 95.75 77 MET A O 1
ATOM 654 N N . GLU A 1 78 ? -14.599 -0.248 6.466 1.00 96.50 78 GLU A N 1
ATOM 655 C CA . GLU A 1 78 ? -15.545 0.877 6.369 1.00 96.50 78 GLU A CA 1
ATOM 656 C C . GLU A 1 78 ? -16.984 0.436 6.668 1.00 96.50 78 GLU A C 1
ATOM 658 O O . GLU A 1 78 ? -17.671 1.035 7.501 1.00 96.50 78 GLU A O 1
ATOM 663 N N . ASN A 1 79 ? -17.421 -0.664 6.049 1.00 97.00 79 ASN A N 1
ATOM 664 C CA . ASN A 1 79 ? -18.743 -1.243 6.290 1.00 97.00 79 ASN A CA 1
ATOM 665 C C . ASN A 1 79 ? -18.916 -1.681 7.754 1.00 97.00 79 ASN A C 1
ATOM 667 O O . ASN A 1 79 ? -19.971 -1.459 8.355 1.00 97.00 79 ASN A O 1
ATOM 671 N N . ALA A 1 80 ? -17.882 -2.279 8.351 1.00 93.94 80 ALA A N 1
ATOM 672 C CA . ALA A 1 80 ? -17.908 -2.711 9.743 1.00 93.94 80 ALA A CA 1
ATOM 673 C C . ALA A 1 80 ? -18.011 -1.528 10.721 1.00 93.94 80 ALA A C 1
ATOM 675 O O . ALA A 1 80 ? -18.731 -1.634 11.716 1.00 93.94 80 ALA A O 1
ATOM 676 N N . ILE A 1 81 ? -17.362 -0.394 10.433 1.00 92.62 81 ILE A N 1
ATOM 677 C CA . ILE A 1 81 ? -17.494 0.842 11.223 1.00 92.62 81 ILE A CA 1
ATOM 678 C C . ILE A 1 81 ? -18.934 1.352 11.175 1.00 92.62 81 ILE A C 1
ATO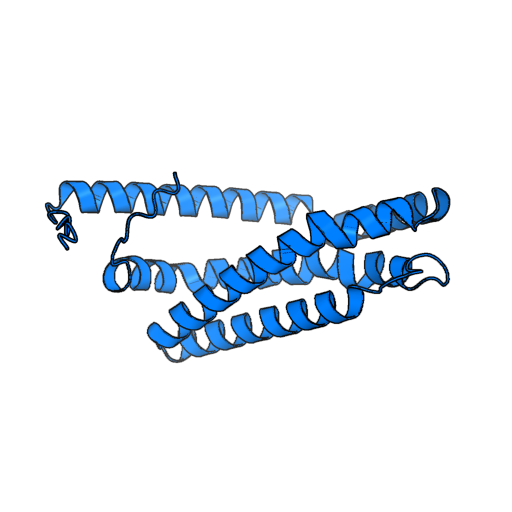M 680 O O . ILE A 1 81 ? -19.541 1.570 12.226 1.00 92.62 81 ILE A O 1
ATOM 684 N N . GLN A 1 82 ? -19.508 1.481 9.974 1.00 93.62 82 GLN A N 1
ATOM 685 C CA . GLN A 1 82 ? -20.884 1.959 9.792 1.00 93.62 82 GLN A CA 1
ATOM 686 C C . GLN A 1 82 ? -21.899 1.060 10.510 1.00 93.62 82 GLN A C 1
ATOM 688 O O . GLN A 1 82 ? -22.818 1.545 11.171 1.00 93.62 82 GLN A O 1
ATOM 693 N N . ALA A 1 83 ? -21.697 -0.257 10.437 1.00 94.69 83 ALA A N 1
ATOM 694 C CA . ALA A 1 83 ? -22.542 -1.247 11.094 1.00 94.69 83 ALA A CA 1
ATOM 695 C C . ALA A 1 83 ? -22.211 -1.465 12.587 1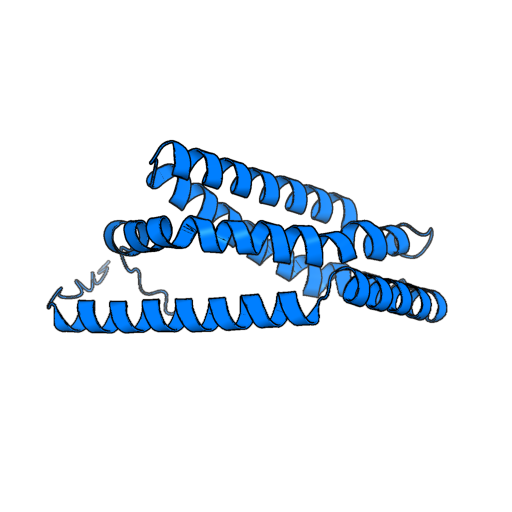.00 94.69 83 ALA A C 1
ATOM 697 O O . ALA A 1 83 ? -22.859 -2.289 13.232 1.00 94.69 83 ALA A O 1
ATOM 698 N N . LYS A 1 84 ? -21.215 -0.756 13.146 1.00 90.12 84 LYS A N 1
ATOM 699 C CA . LYS A 1 84 ? -20.709 -0.916 14.526 1.00 90.12 84 LYS A CA 1
ATOM 700 C C . LYS A 1 84 ? -20.321 -2.361 14.875 1.00 90.12 84 LYS A C 1
ATOM 702 O O . LYS A 1 84 ? -20.504 -2.823 16.001 1.00 90.12 84 LYS A O 1
ATOM 707 N N . LYS A 1 85 ? -19.769 -3.091 13.906 1.00 90.56 85 LYS A N 1
ATOM 708 C CA . LYS A 1 85 ? -19.369 -4.495 14.038 1.00 90.56 85 LYS A CA 1
ATOM 709 C C . LYS A 1 85 ? -17.877 -4.621 14.331 1.00 90.56 85 LYS A C 1
ATOM 711 O O . LYS A 1 85 ? -17.078 -4.943 13.456 1.00 90.56 85 LYS A O 1
ATOM 716 N N . ILE A 1 86 ? -17.514 -4.413 15.592 1.00 86.12 86 ILE A N 1
ATOM 717 C CA . ILE A 1 86 ? -16.120 -4.427 16.067 1.00 86.12 86 ILE A CA 1
ATOM 718 C C . ILE A 1 86 ? -15.377 -5.712 15.670 1.00 86.12 86 ILE A C 1
ATOM 720 O O . ILE A 1 86 ? -14.261 -5.641 15.170 1.00 86.12 86 ILE A O 1
ATOM 724 N N . ASN A 1 87 ? -16.004 -6.884 15.807 1.00 87.75 87 ASN A N 1
ATOM 725 C CA . ASN A 1 87 ? -15.363 -8.153 15.446 1.00 87.75 87 ASN A CA 1
ATOM 726 C C . ASN A 1 87 ? -15.009 -8.237 13.951 1.00 87.75 87 ASN A C 1
ATOM 728 O O . ASN A 1 87 ? -13.949 -8.751 13.603 1.00 87.75 87 ASN A O 1
ATOM 732 N N . GLU A 1 88 ? -15.876 -7.724 13.070 1.00 91.94 88 GLU A N 1
ATOM 733 C CA . GLU A 1 88 ? -15.609 -7.680 11.627 1.00 91.94 88 GLU A CA 1
ATOM 734 C C . GLU A 1 88 ? -14.512 -6.656 11.309 1.00 91.94 88 GLU A C 1
ATOM 736 O O . GLU A 1 88 ? -13.629 -6.943 10.500 1.00 91.94 88 GLU A O 1
ATOM 741 N N . LEU A 1 89 ? -14.512 -5.504 11.987 1.00 89.88 89 LEU A N 1
ATOM 742 C CA . LEU A 1 89 ? -13.460 -4.496 11.862 1.00 89.88 89 LEU A CA 1
ATOM 743 C C . LEU A 1 89 ? -12.090 -5.077 12.240 1.00 89.88 89 LEU A C 1
ATOM 745 O O . LEU A 1 89 ? -11.163 -5.032 11.436 1.00 89.88 89 LEU A O 1
ATOM 749 N N . THR A 1 90 ? -11.967 -5.676 13.428 1.00 87.88 90 THR A N 1
ATOM 750 C CA . THR A 1 90 ? -10.706 -6.260 13.906 1.00 87.88 90 THR A CA 1
ATOM 751 C C . THR A 1 90 ? -10.236 -7.410 13.017 1.00 87.88 90 THR A C 1
ATOM 753 O O . THR A 1 90 ? -9.042 -7.516 12.737 1.00 87.88 90 THR A O 1
ATOM 756 N N . ALA A 1 91 ? -11.153 -8.254 12.531 1.00 90.19 91 ALA A N 1
ATOM 757 C CA . ALA A 1 91 ? -10.806 -9.340 11.620 1.00 90.19 91 ALA A CA 1
ATOM 758 C C . ALA A 1 91 ? -10.245 -8.816 10.288 1.00 90.19 91 ALA A C 1
ATOM 760 O O . ALA A 1 91 ? -9.189 -9.275 9.854 1.00 90.19 91 ALA A O 1
ATOM 761 N N . ASN A 1 92 ? -10.902 -7.835 9.658 1.00 95.56 92 ASN A N 1
ATOM 762 C CA . ASN A 1 92 ? -10.418 -7.258 8.400 1.00 95.56 92 ASN A CA 1
ATOM 763 C C . ASN A 1 92 ? -9.103 -6.489 8.591 1.00 95.56 92 ASN A C 1
ATOM 765 O O . ASN A 1 92 ? -8.198 -6.653 7.777 1.00 95.56 92 ASN A O 1
ATOM 769 N N . ALA A 1 93 ? -8.952 -5.734 9.684 1.00 92.44 93 ALA A N 1
ATOM 770 C CA . ALA A 1 93 ? -7.707 -5.037 10.008 1.00 92.44 93 ALA A CA 1
ATOM 771 C C . ALA A 1 93 ? -6.530 -6.011 10.192 1.00 92.44 93 ALA A C 1
ATOM 773 O O . ALA A 1 93 ? -5.447 -5.790 9.653 1.00 92.44 93 ALA A O 1
ATOM 774 N N . GLY A 1 94 ? -6.744 -7.126 10.900 1.00 91.25 94 GLY A N 1
ATOM 775 C CA . GLY A 1 94 ? -5.721 -8.157 11.082 1.00 91.25 94 GLY A CA 1
ATOM 776 C C . GLY A 1 94 ? -5.316 -8.832 9.769 1.00 91.25 94 GLY A C 1
ATOM 777 O O . GLY A 1 94 ? -4.128 -9.035 9.516 1.00 91.25 94 GLY A O 1
ATOM 778 N N . GLN A 1 95 ? -6.291 -9.135 8.907 1.00 95.81 95 GLN A N 1
ATOM 779 C CA . GLN A 1 95 ? -6.032 -9.727 7.592 1.00 95.81 95 GLN A CA 1
ATOM 780 C C . GLN A 1 95 ? -5.317 -8.750 6.652 1.00 95.81 95 GLN A C 1
ATOM 782 O O . GLN A 1 95 ? -4.377 -9.154 5.969 1.00 95.81 95 GLN A O 1
ATOM 787 N N . TYR A 1 96 ? -5.704 -7.472 6.666 1.00 96.62 96 TYR A N 1
ATOM 788 C CA . TYR A 1 96 ? -5.014 -6.404 5.946 1.00 96.62 96 TYR A CA 1
ATOM 789 C C . TYR A 1 96 ? -3.552 -6.286 6.393 1.00 96.62 96 TYR A C 1
ATOM 791 O O . TYR A 1 96 ? -2.648 -6.340 5.564 1.00 96.62 96 TYR A O 1
ATOM 799 N N . ALA A 1 97 ? -3.301 -6.205 7.704 1.00 93.50 97 ALA A N 1
ATOM 800 C CA . ALA A 1 97 ? -1.948 -6.078 8.245 1.00 93.50 97 ALA A CA 1
ATOM 801 C C . ALA A 1 97 ? -1.063 -7.284 7.892 1.00 93.50 97 ALA A C 1
ATOM 803 O O . ALA A 1 97 ? 0.113 -7.126 7.560 1.00 93.50 97 ALA A O 1
ATOM 804 N N . ARG A 1 98 ? -1.629 -8.498 7.935 1.00 95.44 98 ARG A N 1
ATOM 805 C CA . ARG A 1 98 ? -0.923 -9.711 7.516 1.00 95.44 98 ARG A CA 1
ATOM 806 C C . ARG A 1 98 ? -0.568 -9.669 6.031 1.00 95.44 98 ARG A C 1
ATOM 808 O O . ARG A 1 98 ? 0.584 -9.933 5.695 1.00 95.44 98 ARG A O 1
ATOM 815 N N . LEU A 1 99 ? -1.542 -9.346 5.178 1.00 97.81 99 LEU A N 1
ATOM 816 C CA . LEU A 1 99 ? -1.344 -9.231 3.735 1.00 97.81 99 LEU A CA 1
ATOM 817 C C . LEU A 1 99 ? -0.230 -8.226 3.430 1.00 97.81 99 LEU A C 1
ATOM 819 O O . LEU A 1 99 ? 0.711 -8.570 2.728 1.00 97.81 99 LEU A O 1
ATOM 823 N N . LEU A 1 100 ? -0.296 -7.030 4.020 1.00 96.50 100 LEU A N 1
ATOM 824 C CA . LEU A 1 100 ? 0.667 -5.960 3.767 1.00 96.50 100 LEU A CA 1
ATOM 825 C C . LEU A 1 100 ? 2.092 -6.349 4.185 1.00 96.50 100 LEU A C 1
ATOM 827 O O . LEU A 1 100 ? 3.046 -6.051 3.479 1.00 96.50 100 LEU A O 1
ATOM 831 N N . LYS A 1 101 ? 2.258 -7.079 5.295 1.00 96.44 101 LYS A N 1
ATOM 832 C CA . LYS A 1 101 ? 3.579 -7.574 5.712 1.00 96.44 101 LYS A CA 1
ATOM 833 C C . LYS A 1 101 ? 4.181 -8.551 4.697 1.00 96.44 101 LYS A C 1
ATOM 835 O O . LYS A 1 101 ? 5.380 -8.507 4.435 1.00 96.44 101 LYS A O 1
ATOM 840 N N . GLU A 1 102 ? 3.365 -9.458 4.168 1.00 97.50 102 GLU A N 1
ATOM 841 C CA . GLU A 1 102 ? 3.796 -10.403 3.132 1.00 97.50 102 GLU A CA 1
ATOM 842 C C . GLU A 1 102 ? 4.048 -9.686 1.793 1.00 97.50 102 GLU A C 1
ATOM 844 O O . GLU A 1 102 ? 4.967 -10.063 1.068 1.00 97.50 102 GLU A O 1
ATOM 849 N N . HIS A 1 103 ? 3.272 -8.644 1.497 1.00 98.19 103 HIS A N 1
ATOM 850 C CA . HIS A 1 103 ? 3.374 -7.816 0.299 1.00 98.19 103 HIS A CA 1
ATOM 851 C C . HIS A 1 103 ? 4.671 -6.994 0.263 1.00 98.19 103 HIS A C 1
ATOM 853 O O . HIS A 1 103 ? 5.479 -7.181 -0.645 1.00 98.19 103 HIS A O 1
ATOM 859 N N . ILE A 1 104 ? 4.955 -6.224 1.322 1.00 97.50 104 ILE A N 1
ATOM 860 C CA . ILE A 1 104 ? 6.197 -5.441 1.472 1.00 97.50 104 ILE A CA 1
ATOM 861 C C . ILE A 1 104 ? 7.431 -6.346 1.363 1.00 97.50 104 ILE A C 1
ATOM 863 O O . ILE A 1 104 ? 8.424 -6.006 0.728 1.00 97.50 104 ILE A O 1
ATOM 867 N N . TYR A 1 105 ? 7.371 -7.559 1.925 1.00 98.12 105 TYR A N 1
ATOM 868 C CA . TYR A 1 105 ? 8.469 -8.512 1.769 1.00 98.12 105 TYR A CA 1
ATOM 869 C C . TYR A 1 105 ? 8.732 -8.857 0.293 1.00 98.12 105 TYR A C 1
ATOM 871 O O . TYR A 1 105 ? 9.893 -8.974 -0.109 1.00 98.12 105 TYR A O 1
ATOM 879 N N . LYS A 1 106 ? 7.681 -9.032 -0.517 1.00 98.19 106 LYS A N 1
ATOM 880 C CA . LYS A 1 106 ? 7.808 -9.323 -1.954 1.00 98.19 106 LYS A CA 1
ATOM 881 C C . LYS A 1 106 ? 8.311 -8.113 -2.724 1.00 98.19 106 LYS A C 1
ATOM 883 O O . LYS A 1 106 ? 9.134 -8.303 -3.616 1.00 98.19 106 LYS A O 1
ATOM 888 N N . GLU A 1 107 ? 7.871 -6.912 -2.375 1.00 98.06 107 GLU A N 1
ATOM 889 C CA . GLU A 1 107 ? 8.423 -5.675 -2.926 1.00 98.06 107 GLU A CA 1
ATOM 890 C C . GLU A 1 107 ? 9.945 -5.621 -2.733 1.00 98.06 107 GLU A C 1
ATOM 892 O O . GLU A 1 107 ? 10.706 -5.673 -3.705 1.00 98.06 107 GLU A O 1
ATOM 897 N N . ASP A 1 108 ? 10.383 -5.651 -1.472 1.00 98.12 108 ASP A N 1
ATOM 898 C CA . ASP A 1 108 ? 11.778 -5.453 -1.071 1.00 98.12 108 ASP A CA 1
ATOM 899 C C . ASP A 1 108 ? 12.718 -6.549 -1.581 1.00 98.12 108 ASP A C 1
ATOM 901 O O . ASP A 1 108 ? 13.871 -6.287 -1.928 1.00 98.12 108 ASP A O 1
ATOM 905 N N . ASN A 1 109 ? 12.250 -7.801 -1.607 1.00 97.75 109 ASN A N 1
ATOM 906 C CA . ASN A 1 109 ? 13.119 -8.957 -1.844 1.00 97.75 109 ASN A CA 1
ATOM 907 C C . ASN A 1 109 ? 12.952 -9.576 -3.234 1.00 97.75 109 ASN A C 1
ATOM 909 O O . ASN A 1 109 ? 13.797 -10.375 -3.647 1.00 97.75 109 ASN A O 1
ATOM 913 N N . ILE A 1 110 ? 11.886 -9.236 -3.964 1.00 96.25 110 ILE A N 1
ATOM 914 C CA . ILE A 1 110 ? 11.582 -9.835 -5.269 1.00 96.25 110 ILE A CA 1
ATOM 915 C C . ILE A 1 110 ? 11.383 -8.746 -6.319 1.00 96.25 110 ILE A C 1
ATOM 917 O O . ILE A 1 110 ? 12.206 -8.643 -7.228 1.00 96.25 110 ILE A O 1
ATOM 921 N N . LEU A 1 111 ? 10.336 -7.931 -6.195 1.00 97.44 111 LEU A N 1
ATOM 922 C CA . LEU A 1 111 ? 9.924 -6.971 -7.218 1.00 97.44 111 LEU A CA 1
ATOM 923 C C . LEU A 1 111 ? 11.002 -5.909 -7.477 1.00 97.44 111 LEU A C 1
ATOM 925 O O . LEU A 1 111 ? 11.476 -5.800 -8.609 1.00 97.44 111 LEU A O 1
ATOM 929 N N . TYR A 1 112 ? 11.429 -5.162 -6.453 1.00 97.19 112 TYR A N 1
ATOM 930 C CA . TYR A 1 112 ? 12.417 -4.092 -6.624 1.00 97.19 112 TYR A CA 1
ATOM 931 C C . TYR A 1 112 ? 13.787 -4.629 -7.063 1.00 97.19 112 TYR A C 1
ATOM 933 O O . TYR A 1 112 ? 14.356 -4.083 -8.010 1.00 97.19 112 TYR A O 1
ATOM 941 N N . PRO A 1 113 ? 14.314 -5.742 -6.509 1.00 97.06 113 PRO A N 1
ATOM 942 C CA . PRO A 1 113 ? 15.541 -6.340 -7.032 1.00 97.06 113 PRO A CA 1
ATOM 943 C C . PRO A 1 113 ? 15.426 -6.812 -8.487 1.00 97.06 113 PRO A C 1
ATOM 945 O O . PRO A 1 113 ? 16.417 -6.792 -9.218 1.00 97.06 113 PRO A O 1
ATOM 948 N N . MET A 1 114 ? 14.250 -7.276 -8.922 1.00 95.94 114 MET A N 1
ATOM 949 C CA . MET A 1 114 ? 14.019 -7.628 -10.325 1.00 95.94 114 MET A CA 1
ATOM 950 C C . MET A 1 114 ? 13.978 -6.390 -11.220 1.00 95.94 114 MET A C 1
ATOM 952 O O . MET A 1 114 ? 14.605 -6.413 -12.277 1.00 95.94 114 MET A O 1
ATOM 956 N N . ALA A 1 115 ? 13.323 -5.313 -10.780 1.00 96.50 115 ALA A N 1
ATOM 957 C CA . ALA A 1 115 ? 13.330 -4.026 -11.472 1.00 96.50 115 ALA A CA 1
ATOM 958 C C . ALA A 1 115 ? 14.759 -3.500 -11.656 1.00 96.50 115 ALA A C 1
ATOM 960 O O . ALA A 1 115 ? 15.164 -3.158 -12.766 1.00 96.50 115 ALA A O 1
ATOM 961 N N . GLU A 1 116 ? 15.552 -3.527 -10.585 1.00 96.62 116 GLU A N 1
ATOM 962 C CA . GLU A 1 116 ? 16.920 -3.016 -10.582 1.00 96.62 116 GLU A CA 1
ATOM 963 C C . GLU A 1 116 ? 17.840 -3.782 -11.542 1.00 96.62 116 GLU A C 1
ATOM 965 O O . GLU A 1 116 ? 18.712 -3.191 -12.178 1.00 96.62 116 GLU A O 1
ATOM 970 N N . ARG A 1 117 ? 17.645 -5.098 -11.685 1.00 95.62 117 ARG A N 1
ATOM 971 C CA . ARG A 1 117 ? 18.434 -5.924 -12.614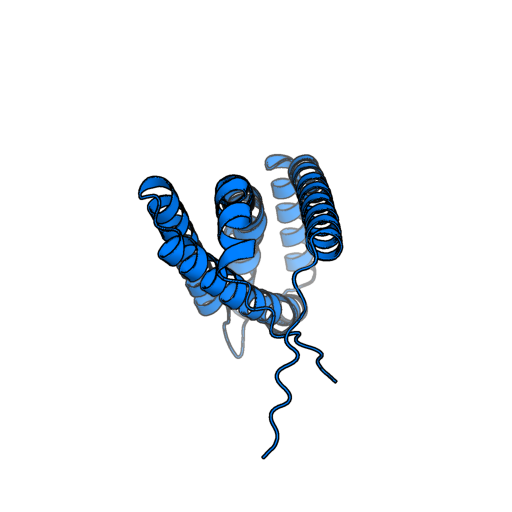 1.00 95.62 117 ARG A CA 1
ATOM 972 C C . ARG A 1 117 ? 17.931 -5.876 -14.054 1.00 95.62 117 ARG A C 1
ATOM 974 O O . ARG A 1 117 ? 18.739 -6.027 -14.965 1.00 95.62 117 ARG A O 1
ATOM 981 N N . GLY A 1 118 ? 16.619 -5.769 -14.251 1.00 95.69 118 GLY A N 1
ATOM 982 C CA . GLY A 1 118 ? 15.988 -5.902 -15.565 1.00 95.69 118 GLY A CA 1
ATOM 983 C C . GLY A 1 118 ? 15.920 -4.599 -16.360 1.00 95.69 118 GLY A C 1
ATOM 984 O O . GLY A 1 118 ? 15.942 -4.637 -17.588 1.00 95.69 118 GLY A O 1
ATOM 985 N N . LEU A 1 119 ? 15.832 -3.449 -15.687 1.00 97.44 119 LEU A N 1
ATOM 986 C CA . LEU A 1 119 ? 15.730 -2.149 -16.350 1.00 97.44 119 LEU A CA 1
ATOM 987 C C . LEU A 1 119 ? 17.104 -1.638 -16.795 1.00 97.44 119 LEU A C 1
ATOM 989 O O . LEU A 1 119 ? 18.074 -1.707 -16.040 1.00 97.44 119 LEU A O 1
ATOM 993 N N . SER A 1 120 ? 17.170 -1.065 -18.001 1.00 97.38 120 SER A N 1
ATOM 994 C CA . SER A 1 120 ? 18.358 -0.331 -18.452 1.00 97.38 120 SER A CA 1
ATOM 995 C C . SER A 1 120 ? 18.521 0.985 -17.686 1.00 97.38 120 SER A C 1
ATOM 997 O O . SER A 1 120 ? 17.562 1.502 -17.105 1.00 97.38 120 SER A O 1
ATOM 999 N N . ASP A 1 121 ? 19.715 1.572 -17.721 1.00 97.81 121 ASP A N 1
ATOM 1000 C CA . ASP A 1 121 ? 19.985 2.848 -17.049 1.00 97.81 121 ASP A CA 1
ATOM 1001 C C . ASP A 1 121 ? 19.138 3.998 -17.624 1.00 97.81 121 ASP A C 1
ATOM 1003 O O . ASP A 1 121 ? 18.692 4.887 -16.890 1.00 97.81 121 ASP A O 1
ATOM 1007 N N . GLU A 1 122 ? 18.831 3.963 -18.925 1.00 97.75 122 GLU A N 1
ATOM 1008 C CA . GLU A 1 122 ? 17.927 4.920 -19.570 1.00 97.75 122 GLU A CA 1
ATOM 1009 C C . GLU A 1 122 ? 16.485 4.755 -19.076 1.00 97.75 122 GLU A C 1
ATOM 1011 O O . GLU A 1 122 ? 15.799 5.751 -18.813 1.00 97.75 122 GLU A O 1
ATOM 1016 N N . ALA A 1 123 ? 16.026 3.509 -18.916 1.00 97.62 123 ALA A N 1
ATOM 1017 C CA . ALA A 1 123 ? 14.697 3.214 -18.391 1.00 97.62 123 ALA A CA 1
ATOM 1018 C C . ALA A 1 123 ? 14.578 3.650 -16.924 1.00 97.62 123 ALA A C 1
ATOM 1020 O O . ALA A 1 123 ? 13.623 4.342 -16.577 1.00 97.62 123 ALA A O 1
ATOM 1021 N N . LYS A 1 124 ? 15.583 3.358 -16.087 1.00 98.12 124 LYS A N 1
ATOM 1022 C CA . LYS A 1 124 ? 15.653 3.830 -14.691 1.00 98.12 124 LYS A CA 1
ATOM 1023 C C . LYS A 1 124 ? 15.634 5.356 -14.599 1.00 98.12 124 LYS A C 1
ATOM 1025 O O . LYS A 1 124 ? 14.913 5.918 -13.780 1.00 98.12 124 LYS A O 1
ATOM 1030 N N . SER A 1 125 ? 16.384 6.034 -15.470 1.00 98.06 125 SER A N 1
ATOM 1031 C CA . SER A 1 125 ? 16.421 7.503 -15.524 1.00 98.06 125 SER A CA 1
ATOM 1032 C C . SER A 1 125 ? 15.070 8.108 -15.917 1.00 98.06 125 SER A C 1
ATOM 1034 O O . SER A 1 125 ? 14.694 9.166 -15.412 1.00 98.06 125 SER A O 1
ATOM 1036 N N . SER A 1 126 ? 14.341 7.450 -16.820 1.00 98.00 126 SER A N 1
ATOM 1037 C CA . SER A 1 126 ? 13.008 7.882 -17.263 1.00 98.00 126 SER A CA 1
ATOM 1038 C C . SER A 1 126 ? 11.958 7.634 -16.180 1.00 98.00 126 SER A C 1
ATOM 1040 O O . SER A 1 126 ? 11.218 8.549 -15.826 1.00 98.00 126 SER A O 1
ATOM 1042 N N . LEU A 1 127 ? 11.985 6.451 -15.563 1.00 97.81 127 LEU A N 1
ATOM 1043 C CA . LEU A 1 127 ? 11.143 6.094 -14.423 1.00 97.81 127 LEU A CA 1
ATOM 1044 C C . LEU A 1 127 ? 11.326 7.080 -13.265 1.00 97.81 127 LEU A C 1
ATOM 1046 O O . LEU A 1 127 ? 10.344 7.583 -12.723 1.00 97.81 127 LEU A O 1
ATOM 1050 N N . LEU A 1 128 ? 12.573 7.420 -12.917 1.00 97.50 128 LEU A N 1
ATOM 1051 C CA . LEU A 1 128 ? 12.862 8.373 -11.845 1.00 97.50 128 LEU A CA 1
ATOM 1052 C C . LEU A 1 128 ? 12.260 9.759 -12.123 1.00 97.50 128 LEU A C 1
ATOM 1054 O O . LEU A 1 128 ? 11.755 10.400 -11.203 1.00 97.50 128 LEU A O 1
ATOM 1058 N N . LYS A 1 129 ? 12.276 10.221 -13.380 1.00 97.94 129 LYS A N 1
ATOM 1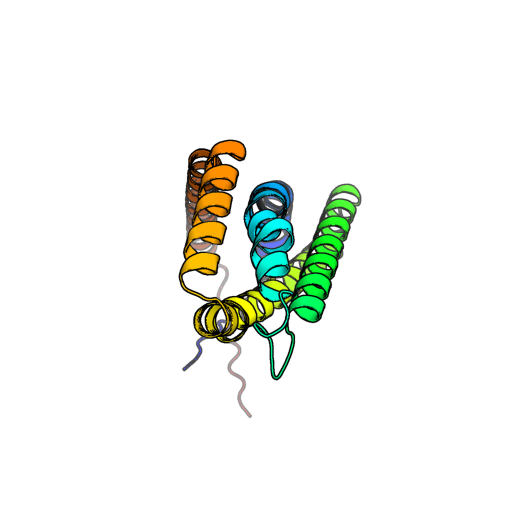059 C CA . LYS A 1 129 ? 11.622 11.484 -13.755 1.00 97.94 129 LYS A CA 1
ATOM 1060 C C . LYS A 1 129 ? 10.113 11.418 -13.539 1.00 97.94 129 LYS A C 1
ATOM 1062 O O . LYS A 1 129 ? 9.568 12.320 -12.911 1.00 97.94 129 LYS A O 1
ATOM 1067 N N . GLU A 1 130 ? 9.461 10.341 -13.973 1.00 97.81 130 GLU A N 1
ATOM 1068 C CA . GLU A 1 130 ? 8.016 10.157 -13.774 1.00 97.81 130 GLU A CA 1
ATOM 1069 C C . GLU A 1 130 ? 7.636 10.062 -12.284 1.00 97.81 130 GLU A C 1
ATOM 1071 O O . GLU A 1 130 ? 6.603 10.594 -11.864 1.00 97.81 130 GLU A O 1
ATOM 1076 N N . TYR A 1 131 ? 8.491 9.447 -11.458 1.00 96.06 131 TYR A N 1
ATOM 1077 C CA . TYR A 1 131 ? 8.338 9.445 -10.000 1.00 96.06 131 TYR A CA 1
ATOM 1078 C C . TYR A 1 131 ? 8.405 10.853 -9.414 1.00 96.06 131 TYR A C 1
ATOM 1080 O O . TYR A 1 131 ? 7.537 11.207 -8.623 1.00 96.06 131 TYR A O 1
ATOM 1088 N N . ILE A 1 132 ? 9.383 11.667 -9.821 1.00 96.12 132 ILE A N 1
ATOM 1089 C CA . ILE A 1 132 ? 9.525 13.053 -9.350 1.00 96.12 132 ILE A CA 1
ATOM 1090 C C . ILE A 1 132 ? 8.321 13.903 -9.781 1.00 96.12 132 ILE A C 1
ATOM 1092 O O . ILE A 1 132 ? 7.792 14.686 -8.993 1.00 96.12 132 ILE A O 1
ATOM 1096 N N . GLU A 1 133 ? 7.861 13.754 -11.023 1.00 95.81 133 GLU A N 1
ATOM 1097 C CA . GLU A 1 133 ? 6.678 14.456 -11.530 1.00 95.81 133 GLU A CA 1
ATOM 1098 C C . GLU A 1 133 ? 5.415 14.073 -10.751 1.00 95.81 133 GLU A C 1
ATOM 1100 O O . GLU A 1 133 ? 4.627 14.944 -10.372 1.00 95.81 133 GLU A O 1
ATOM 1105 N N . THR A 1 134 ? 5.247 12.784 -10.456 1.00 94.38 134 THR A N 1
ATOM 1106 C CA . THR A 1 134 ? 4.130 12.286 -9.647 1.00 94.38 134 THR A CA 1
ATOM 1107 C C . THR A 1 134 ? 4.223 12.749 -8.198 1.00 94.38 134 THR A C 1
ATOM 1109 O O . THR A 1 134 ? 3.221 13.208 -7.655 1.00 94.38 134 THR A O 1
ATOM 1112 N N . ASP A 1 135 ? 5.412 12.732 -7.597 1.00 93.31 135 ASP A N 1
ATOM 1113 C CA . ASP A 1 135 ? 5.647 13.238 -6.243 1.00 93.31 135 ASP A CA 1
ATOM 1114 C C . ASP A 1 135 ? 5.281 14.727 -6.131 1.00 93.31 135 ASP A C 1
ATOM 1116 O O . ASP A 1 135 ? 4.607 15.131 -5.182 1.00 93.31 135 ASP A O 1
ATOM 1120 N N . ASN A 1 136 ? 5.639 15.539 -7.131 1.00 94.25 136 ASN A N 1
ATOM 1121 C CA . ASN A 1 136 ? 5.253 16.950 -7.189 1.00 94.25 136 ASN A CA 1
ATOM 1122 C C . ASN A 1 136 ? 3.738 17.127 -7.365 1.00 94.25 136 ASN A C 1
ATOM 1124 O O . ASN A 1 136 ? 3.121 17.927 -6.661 1.00 94.25 136 ASN A O 1
ATOM 1128 N N . ARG A 1 137 ? 3.124 16.372 -8.285 1.00 93.56 137 ARG A N 1
ATOM 1129 C CA . ARG A 1 137 ? 1.680 16.429 -8.564 1.00 93.56 137 ARG A CA 1
ATOM 1130 C C . ARG A 1 137 ? 0.837 16.035 -7.351 1.00 93.56 137 ARG A C 1
ATOM 1132 O O . ARG A 1 137 ? -0.211 16.634 -7.128 1.00 93.56 137 ARG A O 1
ATOM 1139 N N . LEU A 1 138 ? 1.286 15.040 -6.592 1.00 90.62 138 LEU A N 1
ATOM 1140 C CA . LEU A 1 138 ? 0.599 14.532 -5.405 1.00 90.62 138 LEU A CA 1
ATOM 1141 C C . LEU A 1 138 ? 1.006 15.258 -4.115 1.00 90.62 138 LEU A C 1
ATOM 1143 O O . LEU A 1 138 ? 0.470 14.948 -3.057 1.00 90.62 138 LEU A O 1
ATOM 1147 N N . ASN A 1 139 ? 1.923 16.231 -4.186 1.00 92.19 139 ASN A N 1
ATOM 1148 C CA . ASN A 1 139 ? 2.491 16.912 -3.022 1.00 92.19 139 ASN A CA 1
ATOM 1149 C C . ASN A 1 139 ? 2.989 15.910 -1.965 1.00 92.19 139 ASN A C 1
ATOM 1151 O O . ASN A 1 139 ? 2.586 15.941 -0.797 1.00 92.19 139 ASN A O 1
ATOM 1155 N N . SER A 1 140 ? 3.861 14.997 -2.402 1.00 89.75 140 SER A N 1
ATOM 1156 C CA . SER A 1 140 ? 4.367 13.885 -1.595 1.00 89.75 140 SER A CA 1
ATOM 1157 C C . SER A 1 140 ? 4.888 14.349 -0.237 1.00 89.75 140 SER A C 1
ATOM 1159 O O . SER A 1 140 ? 4.588 13.726 0.775 1.00 89.75 140 SER A O 1
ATOM 1161 N N . HIS A 1 141 ? 5.592 15.484 -0.180 1.00 91.81 141 HIS A N 1
ATOM 1162 C CA . HIS A 1 141 ? 6.109 16.044 1.067 1.00 91.81 141 HIS A CA 1
ATOM 1163 C C . HIS A 1 141 ? 5.009 16.303 2.108 1.00 91.81 141 HIS A C 1
ATOM 1165 O O . HIS A 1 141 ? 5.174 15.948 3.274 1.00 91.81 141 HIS A O 1
ATOM 1171 N N . ALA A 1 142 ? 3.874 16.876 1.698 1.00 92.56 142 ALA A N 1
ATOM 1172 C CA . ALA A 1 142 ? 2.755 17.113 2.605 1.00 92.56 142 ALA A CA 1
ATOM 1173 C C . ALA A 1 142 ? 2.099 15.804 3.067 1.00 92.56 142 ALA A C 1
ATOM 1175 O O . ALA A 1 142 ? 1.730 15.691 4.235 1.00 92.56 142 ALA A O 1
ATOM 1176 N N . ILE A 1 143 ? 1.984 14.816 2.174 1.00 91.94 143 ILE A N 1
ATOM 1177 C CA . ILE A 1 143 ? 1.459 13.483 2.501 1.00 91.94 143 ILE A CA 1
ATOM 1178 C C . ILE A 1 143 ? 2.365 12.792 3.532 1.00 91.94 143 ILE A C 1
ATOM 1180 O O . ILE A 1 143 ? 1.875 12.324 4.559 1.00 91.94 143 ILE A O 1
ATOM 1184 N N . TRP A 1 144 ? 3.680 12.783 3.301 1.00 91.00 144 TRP A N 1
ATOM 1185 C CA . TRP A 1 144 ? 4.664 12.218 4.226 1.00 91.00 144 TRP A CA 1
ATOM 1186 C C . TRP A 1 144 ? 4.602 12.886 5.596 1.00 91.00 144 TRP A C 1
ATOM 1188 O O . TRP A 1 144 ? 4.434 12.196 6.598 1.00 91.00 144 TRP A O 1
ATOM 1198 N N . LEU A 1 145 ? 4.655 14.220 5.640 1.00 92.19 145 LEU A N 1
ATOM 1199 C CA . LEU A 1 145 ? 4.611 14.967 6.895 1.00 92.19 145 LEU A CA 1
ATOM 1200 C C . LEU A 1 145 ? 3.319 14.693 7.677 1.00 92.19 145 LEU A C 1
ATOM 1202 O O . LEU A 1 145 ? 3.362 14.468 8.885 1.00 92.19 145 LEU A O 1
ATOM 1206 N N . LYS A 1 146 ? 2.167 14.679 6.992 1.00 92.81 146 LYS A N 1
ATOM 1207 C CA . LYS A 1 146 ? 0.866 14.385 7.608 1.00 92.81 146 LYS A CA 1
ATOM 1208 C C . LYS A 1 146 ? 0.881 13.034 8.323 1.00 92.81 146 LYS A C 1
ATOM 1210 O O . LYS A 1 146 ? 0.419 12.941 9.459 1.00 92.81 146 LYS A O 1
ATOM 1215 N N . TYR A 1 147 ? 1.389 11.995 7.665 1.00 92.50 147 TYR A N 1
ATOM 1216 C CA . TYR A 1 147 ? 1.315 10.636 8.196 1.00 92.50 147 TYR A CA 1
ATOM 1217 C C . TYR A 1 147 ? 2.461 10.260 9.131 1.00 92.50 147 TYR A C 1
ATOM 1219 O O . TYR A 1 147 ? 2.258 9.430 10.014 1.00 92.50 147 TYR A O 1
ATOM 1227 N N . GLU A 1 148 ? 3.611 10.925 9.033 1.00 91.50 148 GLU A N 1
ATOM 1228 C CA . GLU A 1 148 ? 4.650 10.864 10.061 1.00 91.50 148 GLU A CA 1
ATOM 1229 C C . GLU A 1 148 ? 4.132 11.426 11.394 1.00 91.50 148 GLU A C 1
ATOM 1231 O O . GLU A 1 148 ? 4.256 10.772 12.431 1.00 91.50 148 GLU A O 1
ATOM 1236 N N . ILE A 1 149 ? 3.462 12.585 11.361 1.00 91.50 149 ILE A N 1
ATOM 1237 C CA . ILE A 1 149 ? 2.823 13.175 12.546 1.00 91.50 149 ILE A CA 1
ATOM 1238 C C . ILE A 1 149 ? 1.753 12.234 13.111 1.00 91.50 149 ILE A C 1
ATOM 1240 O O . ILE A 1 149 ? 1.774 11.949 14.307 1.00 91.50 149 ILE A O 1
ATOM 1244 N N . LEU A 1 150 ? 0.866 11.696 12.262 1.00 88.75 150 LEU A N 1
ATOM 1245 C CA . LEU A 1 150 ? -0.171 10.758 12.706 1.00 88.75 150 LEU A CA 1
ATOM 1246 C C . LEU A 1 150 ? 0.429 9.518 13.391 1.00 88.75 150 LEU A C 1
ATOM 1248 O O . LEU A 1 150 ? -0.070 9.092 14.432 1.00 88.75 150 LEU A O 1
ATOM 1252 N N . CYS A 1 151 ? 1.502 8.942 12.839 1.00 86.88 151 CYS A N 1
ATOM 1253 C CA . CYS A 1 151 ? 2.198 7.813 13.461 1.00 86.88 151 CYS A CA 1
ATOM 1254 C C . CYS A 1 151 ? 2.715 8.168 14.860 1.00 86.88 151 CYS A C 1
ATOM 1256 O O . CYS A 1 151 ? 2.459 7.425 15.808 1.00 86.88 151 CYS A O 1
ATOM 1258 N N . ILE A 1 152 ? 3.383 9.316 15.008 1.00 87.88 152 ILE A N 1
ATOM 1259 C CA . ILE A 1 152 ? 3.902 9.784 16.302 1.00 87.88 152 ILE A CA 1
ATOM 1260 C C . ILE A 1 152 ? 2.763 9.959 17.318 1.00 87.88 152 ILE A C 1
ATOM 1262 O O . ILE A 1 152 ? 2.880 9.518 18.463 1.00 87.88 152 ILE A O 1
ATOM 1266 N N . GLU A 1 153 ? 1.649 10.572 16.912 1.00 87.56 153 GLU A N 1
ATOM 1267 C CA . GLU A 1 153 ? 0.480 10.778 17.774 1.00 87.56 153 GLU A CA 1
ATOM 1268 C C . GLU A 1 153 ? -0.123 9.447 18.247 1.00 87.56 153 GLU A C 1
ATOM 1270 O O . GLU A 1 153 ? -0.396 9.271 19.439 1.00 87.56 153 GLU A O 1
ATOM 1275 N N . LEU A 1 154 ? -0.284 8.480 17.340 1.00 83.38 154 LEU A N 1
ATOM 1276 C CA . LEU A 1 154 ? -0.819 7.155 17.663 1.00 83.38 154 LEU A CA 1
ATOM 1277 C C . LEU A 1 154 ? 0.114 6.368 18.595 1.00 83.38 154 LEU A C 1
ATOM 1279 O O . LEU A 1 154 ? -0.350 5.734 19.547 1.00 83.38 154 LEU A O 1
ATOM 1283 N N . GLU A 1 155 ? 1.429 6.428 18.379 1.00 82.44 155 GLU A N 1
ATOM 1284 C CA . GLU A 1 155 ? 2.413 5.797 19.266 1.00 82.44 155 GLU A CA 1
ATOM 1285 C C . GLU A 1 155 ? 2.368 6.379 20.684 1.00 82.44 155 GLU A C 1
ATOM 1287 O O . GLU A 1 155 ? 2.398 5.634 21.672 1.00 82.44 155 GLU A O 1
ATOM 1292 N N . GLN A 1 156 ? 2.246 7.703 20.802 1.00 83.94 156 GLN A N 1
ATOM 1293 C CA . GLN A 1 156 ? 2.106 8.378 22.091 1.00 83.94 156 GLN A CA 1
ATOM 1294 C C . GLN A 1 156 ? 0.827 7.946 22.814 1.00 83.94 156 GLN A C 1
ATOM 1296 O O . GLN A 1 156 ? 0.887 7.587 23.993 1.00 83.94 156 GLN A O 1
ATOM 1301 N N . GLN A 1 157 ? -0.313 7.909 22.118 1.00 79.19 157 GLN A N 1
ATOM 1302 C CA . GLN A 1 157 ? -1.581 7.447 22.692 1.00 79.19 157 GLN A CA 1
ATOM 1303 C C . GLN A 1 157 ? -1.488 6.004 23.204 1.00 79.19 157 GLN A C 1
ATOM 1305 O O . GLN A 1 157 ? -1.913 5.712 24.326 1.00 79.19 157 GLN A O 1
ATOM 1310 N N . LEU A 1 158 ? -0.883 5.104 22.421 1.00 75.19 158 LEU A N 1
ATOM 1311 C CA . LEU A 1 158 ? -0.675 3.710 22.818 1.00 75.19 158 LEU A CA 1
ATOM 1312 C C . LEU A 1 158 ? 0.222 3.587 24.056 1.00 75.19 158 LEU A C 1
ATOM 1314 O O . LEU A 1 158 ? -0.034 2.743 24.917 1.00 75.19 158 LEU A O 1
ATOM 1318 N N . ASN A 1 159 ? 1.262 4.412 24.174 1.00 76.50 159 ASN A N 1
ATOM 1319 C CA . ASN A 1 159 ? 2.153 4.395 25.334 1.00 76.50 159 ASN A CA 1
ATOM 1320 C C . ASN A 1 159 ? 1.468 4.923 26.604 1.00 76.50 159 ASN A C 1
ATOM 1322 O O . ASN A 1 159 ? 1.565 4.279 27.649 1.00 76.50 159 ASN A O 1
ATOM 1326 N N . VAL A 1 160 ? 0.698 6.012 26.510 1.00 73.50 160 VAL A N 1
ATOM 1327 C CA . VAL A 1 160 ? -0.100 6.537 27.637 1.00 73.50 160 VAL A CA 1
ATOM 1328 C C . VAL A 1 160 ? -1.102 5.491 28.136 1.00 73.50 160 VAL A C 1
ATOM 1330 O O . VAL A 1 160 ? -1.226 5.265 29.340 1.00 73.50 160 VAL A O 1
ATOM 1333 N N . GLN A 1 161 ? -1.785 4.800 27.222 1.00 68.19 161 GLN A N 1
ATOM 1334 C CA . GLN A 1 161 ? -2.735 3.734 27.556 1.00 68.19 161 GLN A CA 1
ATOM 1335 C C . GLN A 1 161 ? -2.053 2.568 28.294 1.00 68.19 161 GLN A C 1
ATOM 1337 O O . GLN A 1 161 ? -2.564 2.106 29.317 1.00 68.19 161 GLN A O 1
ATOM 1342 N N . LYS A 1 162 ? -0.867 2.129 27.840 1.00 66.75 162 LYS A N 1
ATOM 1343 C CA . LYS A 1 162 ? -0.079 1.078 28.517 1.00 66.75 162 LYS A CA 1
ATOM 1344 C C . LYS A 1 162 ? 0.275 1.462 29.954 1.00 66.75 162 LYS A C 1
ATOM 1346 O O . LYS A 1 162 ? 0.164 0.628 30.851 1.00 66.75 162 LYS A O 1
ATOM 1351 N N . GLU A 1 163 ? 0.673 2.712 30.187 1.00 68.31 163 GLU A N 1
ATOM 1352 C CA . GLU A 1 163 ? 0.983 3.203 31.532 1.00 68.31 163 GLU A CA 1
ATOM 1353 C C . GLU A 1 163 ? -0.250 3.270 32.437 1.00 68.31 163 GLU A C 1
ATOM 1355 O O . GLU A 1 163 ? -0.172 2.895 33.608 1.00 68.31 163 GLU A O 1
ATOM 1360 N N . THR A 1 164 ? -1.393 3.721 31.913 1.00 64.56 164 THR A N 1
ATOM 1361 C CA . THR A 1 164 ? -2.656 3.763 32.664 1.00 64.56 164 THR A CA 1
ATOM 1362 C C . THR A 1 164 ? -3.111 2.357 33.060 1.00 64.56 164 THR A C 1
ATOM 1364 O O . THR A 1 164 ? -3.472 2.133 34.216 1.00 64.56 164 THR A O 1
ATOM 1367 N N . VAL A 1 165 ? -3.022 1.383 32.148 1.00 61.41 165 VAL A N 1
ATOM 1368 C CA . VAL A 1 165 ? -3.370 -0.021 32.429 1.00 61.41 165 VAL A CA 1
ATOM 1369 C C . VAL A 1 165 ? -2.431 -0.618 33.475 1.00 61.41 165 VAL A C 1
ATOM 1371 O O . VAL A 1 165 ? -2.909 -1.212 34.443 1.00 61.41 165 VAL A O 1
ATOM 1374 N N . ALA A 1 166 ? -1.119 -0.386 33.359 1.00 58.03 166 ALA A N 1
ATOM 1375 C CA . ALA A 1 166 ? -0.137 -0.834 34.347 1.00 58.03 166 ALA A CA 1
ATOM 1376 C C . ALA A 1 166 ? -0.390 -0.240 35.748 1.00 58.03 166 ALA A C 1
ATOM 1378 O O . ALA A 1 166 ? -0.218 -0.930 36.752 1.00 58.03 166 ALA A O 1
ATOM 1379 N N . LYS A 1 167 ? -0.849 1.017 35.825 1.00 58.06 167 LYS A N 1
ATOM 1380 C CA . LYS A 1 167 ? -1.224 1.689 37.084 1.00 58.06 167 LYS A CA 1
ATOM 1381 C C . LYS A 1 167 ? -2.582 1.231 37.640 1.00 58.06 167 LYS A C 1
ATOM 1383 O O . LYS A 1 167 ? -2.812 1.378 38.836 1.00 58.06 167 LYS A O 1
ATOM 1388 N N . SE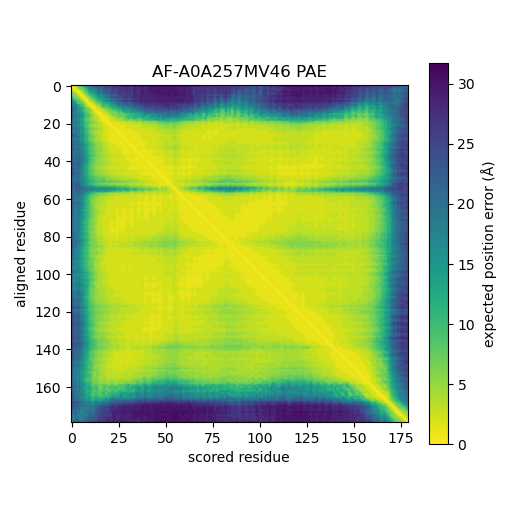R A 1 168 ? -3.464 0.667 36.808 1.00 54.12 168 SER A N 1
ATOM 1389 C CA . SER A 1 168 ? -4.817 0.223 37.197 1.00 54.12 168 SER A CA 1
ATOM 1390 C C . SER A 1 168 ? -4.885 -1.150 37.890 1.00 54.12 168 SER A C 1
ATOM 1392 O O . SER A 1 168 ? -5.949 -1.533 38.368 1.00 54.12 168 SER A O 1
ATOM 1394 N N . GLY A 1 169 ? -3.767 -1.882 37.992 1.00 44.31 169 GLY A N 1
ATOM 1395 C CA . GLY A 1 169 ? -3.677 -3.099 38.812 1.00 44.31 169 GLY A CA 1
ATOM 1396 C C . GLY A 1 169 ? -4.233 -4.388 38.191 1.00 44.31 169 GLY A C 1
ATOM 1397 O O . GLY A 1 169 ? -4.446 -5.354 38.919 1.00 44.31 169 GLY A O 1
ATOM 1398 N N . TYR A 1 170 ? -4.446 -4.457 36.871 1.00 45.69 170 TYR A N 1
ATOM 1399 C CA . TYR A 1 170 ? -4.735 -5.734 36.204 1.00 45.69 170 TYR A CA 1
ATOM 1400 C C . TYR A 1 170 ? -3.485 -6.633 36.224 1.00 45.69 170 TYR A C 1
ATOM 1402 O O . TYR A 1 170 ? -2.551 -6.452 35.444 1.00 45.69 170 TYR A O 1
ATOM 1410 N N . GLU A 1 171 ? -3.453 -7.594 37.150 1.00 40.16 171 GLU A N 1
ATOM 1411 C CA . GLU A 1 171 ? -2.396 -8.600 37.255 1.00 40.16 171 GLU A CA 1
ATOM 1412 C C . GLU A 1 171 ? -2.291 -9.432 35.968 1.00 40.16 171 GLU A C 1
ATOM 1414 O O . GLU A 1 171 ? -3.210 -10.158 35.580 1.00 40.16 171 GLU A O 1
ATOM 1419 N N . THR A 1 172 ? -1.122 -9.377 35.330 1.00 41.31 172 THR A N 1
ATOM 1420 C CA . THR A 1 172 ? -0.710 -10.297 34.266 1.00 41.31 172 THR A CA 1
ATOM 1421 C C . THR A 1 172 ? -0.766 -11.736 34.791 1.00 41.31 172 THR A C 1
ATOM 1423 O O . THR A 1 172 ? 0.135 -12.182 35.505 1.00 41.31 172 THR A O 1
ATOM 1426 N N . ARG A 1 173 ? -1.802 -12.506 34.440 1.00 37.56 173 ARG A N 1
ATOM 1427 C CA . ARG A 1 173 ? -1.783 -13.960 34.650 1.00 37.56 173 ARG A CA 1
ATOM 1428 C C . ARG A 1 173 ? -0.808 -14.579 33.656 1.00 37.56 173 ARG A C 1
ATOM 1430 O O . ARG A 1 173 ? -1.169 -14.909 32.533 1.00 37.56 173 ARG A O 1
ATOM 1437 N N . VAL A 1 174 ? 0.439 -14.753 34.085 1.00 36.97 174 VAL A N 1
ATOM 1438 C CA . VAL A 1 174 ? 1.423 -15.563 33.362 1.00 36.97 174 VAL A CA 1
ATOM 1439 C C . VAL A 1 174 ? 1.000 -17.029 33.471 1.00 36.97 174 VAL A C 1
ATOM 1441 O O . VAL A 1 174 ? 1.355 -17.727 34.424 1.00 36.97 174 VAL A O 1
ATOM 1444 N N . ILE A 1 175 ? 0.225 -17.509 32.499 1.00 36.91 175 ILE A N 1
ATOM 1445 C CA . ILE A 1 175 ? -0.079 -18.935 32.352 1.00 36.91 175 ILE A CA 1
ATOM 1446 C C . ILE A 1 175 ? 1.200 -19.656 31.920 1.00 36.91 175 ILE A C 1
ATOM 1448 O O . ILE A 1 175 ? 1.551 -19.723 30.746 1.00 36.91 175 ILE A O 1
ATOM 1452 N N . HIS A 1 176 ? 1.919 -20.202 32.898 1.00 33.59 176 HIS A N 1
ATOM 1453 C CA . HIS A 1 176 ? 2.965 -21.181 32.637 1.00 33.59 176 HIS A CA 1
ATOM 1454 C C . HIS A 1 176 ? 2.291 -22.459 32.130 1.00 33.59 176 HIS A C 1
ATOM 1456 O O . HIS A 1 176 ? 1.692 -23.195 32.917 1.00 33.59 176 HIS A O 1
ATOM 1462 N N . LYS A 1 177 ? 2.399 -22.751 30.829 1.00 35.75 177 LYS A N 1
ATOM 1463 C CA . LYS A 1 177 ? 2.156 -24.110 30.330 1.00 35.75 177 LYS A CA 1
ATOM 1464 C C . LYS A 1 177 ? 3.223 -25.028 30.932 1.00 35.75 177 LYS A C 1
ATOM 1466 O O . LYS A 1 177 ? 4.369 -25.032 30.494 1.00 35.75 177 LYS A O 1
ATOM 1471 N N . LYS A 1 178 ? 2.851 -25.765 31.981 1.00 36.69 178 LYS A N 1
ATOM 1472 C CA . LYS A 1 178 ? 3.543 -26.988 32.398 1.00 36.69 178 LYS A CA 1
ATOM 1473 C C . LYS A 1 178 ? 2.954 -28.154 31.606 1.00 36.69 178 LYS A C 1
ATOM 1475 O O . LYS A 1 178 ? 1.740 -28.337 31.657 1.00 36.69 178 LYS A O 1
ATOM 1480 N N . GLY A 1 179 ? 3.821 -28.947 30.980 1.00 38.28 179 GLY A N 1
ATOM 1481 C CA . GLY A 1 179 ? 3.496 -30.243 30.377 1.00 38.28 179 GLY A CA 1
ATOM 1482 C C . GLY A 1 179 ? 3.837 -30.290 28.907 1.00 38.28 179 GLY A C 1
ATOM 1483 O O . GLY A 1 179 ? 2.943 -29.931 28.115 1.00 38.28 179 GLY A O 1
#